Protein AF-A0A4U7E715-F1 (afdb_monomer)

Radius of gyration: 19.12 Å; Cα contacts (8 Å, |Δi|>4): 429; chains: 1; bounding box: 39×58×53 Å

pLDDT: mean 86.8, std 16.47, range [33.41, 98.56]

Secondary structure (DSSP, 8-state):
-PPPPP-PPPPPHHHHHHHHHHHHHHHHSS-TTHHHHHHHHHHHHHHH-TTS-SSHHHHHHHHHT--HHHHHHHHHHTTSS----PPPPTT-GGG-GGGGGGGHHHHHHHT--HHHHHHHHHSSSSHHHHTTTS-TTPPP-HHHHHHHHTSHHHHHHHHHHHH--S-HHHHHHHHHHHHHHHS--HHHHHHH-HHHHHHHHHHHHHHHHTT-----TTS--S-GGGS-HHHHHT--HHHHHHHHHHHHHHT---HHHHHHHHHHHHHHHHTT-----

Sequence (277 aa):
AAGRAVVGETPAVGDAFEQAVKGMAARAGTNTQFGCLLLLVPLVRAAADPGR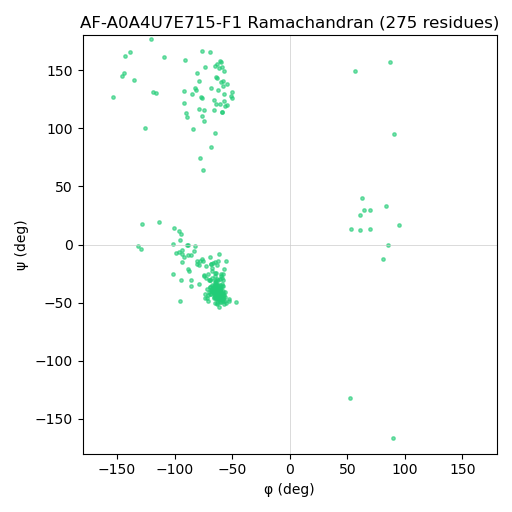ELAPDGLDAVCRATTVDDAVAFYRAFEAVDVAVDDPPPGAADLDVRRGSDAEPALRERGMTLRDVLALSAEPGGSAEAADSGDPDRVPDRNAAEWTEGFPRTFRAAEWILTDEGPLADRAARAFLGLLAAEPDTLVASTRGAETAHEASGRARALLTGGADGSDPAGPLGDIGAIDAVAVHGADLDAAESLAEAFVAEGINPGTTADLTCAALFVALRRGAEVAP

Solvent-accessible surface area (backbone atoms only — not comparable to full-atom values): 14920 Å² total; per-residue (Å²): 138,80,79,77,74,77,82,66,80,80,72,53,71,15,54,49,42,25,52,49,48,47,52,42,30,77,71,67,78,48,55,91,51,56,62,29,45,66,52,36,48,56,52,51,56,27,63,71,36,92,92,42,56,89,46,43,70,37,41,34,55,52,36,71,67,44,36,43,68,26,26,44,29,46,23,42,33,45,73,62,38,84,73,97,72,77,83,57,54,93,96,33,70,65,66,32,55,91,49,19,67,77,20,41,65,52,36,61,76,70,63,36,21,35,46,56,54,30,46,51,48,24,38,68,34,39,60,91,81,31,57,86,74,45,68,91,68,54,68,38,34,60,76,32,33,31,57,74,68,23,33,59,63,29,53,52,36,14,47,41,36,59,76,44,75,79,55,51,66,59,26,45,53,27,29,32,37,44,51,31,29,23,40,58,28,33,48,22,23,78,75,63,34,43,68,51,12,30,48,53,11,29,57,35,34,34,47,42,51,76,66,66,73,84,61,67,57,76,58,68,70,81,38,69,85,74,61,54,57,70,35,26,69,63,38,49,61,72,62,45,50,56,50,51,53,48,28,59,77,71,71,53,53,57,52,47,37,49,21,41,41,51,36,8,50,54,53,21,48,76,72,65,49,66,77,73,131

Structure (mmCIF, N/CA/C/O backbone):
data_AF-A0A4U7E715-F1
#
_entry.id   AF-A0A4U7E715-F1
#
loop_
_atom_site.group_PDB
_atom_site.id
_atom_site.type_symbol
_atom_site.label_atom_id
_atom_site.label_alt_id
_atom_site.label_comp_id
_atom_site.label_asym_id
_atom_site.label_entity_id
_atom_site.label_seq_id
_atom_site.pdbx_PDB_ins_code
_atom_site.Cartn_x
_atom_site.Cartn_y
_atom_site.Cartn_z
_atom_site.occupancy
_atom_site.B_iso_or_equiv
_atom_site.auth_seq_id
_atom_site.auth_comp_id
_atom_site.auth_asym_id
_atom_site.auth_atom_id
_atom_site.pdbx_PDB_model_num
ATOM 1 N N . ALA A 1 1 ? 3.987 -35.399 23.898 1.00 35.66 1 ALA A N 1
ATOM 2 C CA . ALA A 1 1 ? 2.826 -34.501 24.039 1.00 35.66 1 ALA A CA 1
ATOM 3 C C . ALA A 1 1 ? 3.350 -33.075 24.163 1.00 35.66 1 ALA A C 1
ATOM 5 O O . ALA A 1 1 ? 3.678 -32.646 25.258 1.00 35.66 1 ALA A O 1
ATOM 6 N N . ALA A 1 2 ? 3.554 -32.401 23.030 1.00 36.41 2 ALA A N 1
ATOM 7 C CA . ALA A 1 2 ? 3.892 -30.981 23.006 1.00 36.41 2 ALA A CA 1
ATOM 8 C C . ALA A 1 2 ? 2.577 -30.195 23.063 1.00 36.41 2 ALA A C 1
ATOM 10 O O . ALA A 1 2 ? 1.627 -30.538 22.357 1.00 36.41 2 ALA A O 1
ATOM 11 N N . GLY A 1 3 ? 2.505 -29.236 23.984 1.00 33.41 3 GLY A N 1
ATOM 12 C CA . GLY A 1 3 ? 1.290 -28.506 24.320 1.00 33.41 3 GLY A CA 1
ATOM 13 C C . GLY A 1 3 ? 0.686 -27.810 23.106 1.00 33.41 3 GLY A C 1
ATOM 14 O O . GLY A 1 3 ? 1.370 -27.075 22.399 1.00 33.41 3 GLY A O 1
ATOM 15 N N . ARG A 1 4 ? -0.615 -28.031 22.892 1.00 37.84 4 ARG A N 1
ATOM 16 C CA . ARG A 1 4 ? -1.441 -27.121 22.100 1.00 37.84 4 ARG A CA 1
ATOM 17 C C . ARG A 1 4 ? -1.293 -25.735 22.716 1.00 37.84 4 ARG A C 1
ATOM 19 O O . ARG A 1 4 ? -1.624 -25.561 23.889 1.00 37.84 4 ARG A O 1
ATOM 26 N N . ALA A 1 5 ? -0.798 -24.783 21.931 1.00 39.66 5 ALA A N 1
ATOM 27 C CA . ALA A 1 5 ? -0.968 -23.377 22.239 1.00 39.66 5 ALA A CA 1
ATOM 28 C C . ALA A 1 5 ? -2.458 -23.147 22.517 1.00 39.66 5 ALA A C 1
ATOM 30 O O . ALA A 1 5 ? -3.317 -23.555 21.731 1.00 39.66 5 ALA A O 1
ATOM 31 N N . VAL A 1 6 ? -2.757 -22.569 23.677 1.00 38.97 6 VAL A N 1
ATOM 32 C CA . VAL A 1 6 ? -4.070 -21.990 23.939 1.00 38.97 6 VAL A CA 1
ATOM 33 C C . VAL A 1 6 ? -4.277 -20.973 22.823 1.00 38.97 6 VAL A C 1
ATOM 35 O O . VAL A 1 6 ? -3.437 -20.091 22.651 1.00 38.97 6 VAL A O 1
ATOM 38 N N . VAL A 1 7 ? -5.318 -21.153 22.009 1.00 45.62 7 VAL A N 1
ATOM 39 C CA . VAL A 1 7 ? -5.694 -20.169 20.992 1.00 45.62 7 VAL A CA 1
ATOM 40 C C . VAL A 1 7 ? -6.110 -18.931 21.772 1.00 45.62 7 VAL A C 1
ATOM 42 O O . VAL A 1 7 ? -7.206 -18.885 22.324 1.00 45.62 7 VAL A O 1
ATOM 45 N N . GLY A 1 8 ? -5.176 -17.993 21.930 1.00 54.66 8 GLY A N 1
ATOM 46 C CA . GLY A 1 8 ? -5.492 -16.662 22.414 1.00 54.66 8 GLY A CA 1
ATOM 47 C C . GLY A 1 8 ? -6.540 -16.050 21.494 1.00 54.66 8 GLY A C 1
ATOM 48 O O . GLY A 1 8 ? -6.608 -16.381 20.307 1.00 54.66 8 GLY A O 1
ATOM 49 N N . GLU A 1 9 ? -7.378 -15.192 22.058 1.00 70.69 9 GLU A N 1
ATOM 50 C CA . GLU A 1 9 ? -8.301 -14.373 21.285 1.00 70.69 9 GLU A CA 1
ATOM 51 C C . GLU A 1 9 ? -7.506 -13.669 20.175 1.00 70.69 9 GLU A C 1
ATOM 53 O O . GLU A 1 9 ? -6.426 -13.130 20.430 1.00 70.69 9 GLU A O 1
ATOM 58 N N . THR A 1 10 ? -7.950 -13.784 18.919 1.00 79.56 10 THR A N 1
ATOM 59 C CA . THR A 1 10 ? -7.200 -13.170 17.819 1.00 79.56 10 THR A CA 1
ATOM 60 C C . THR A 1 10 ? -7.247 -11.657 18.003 1.00 79.56 10 THR A C 1
ATOM 62 O O . THR A 1 10 ? -8.360 -11.134 18.096 1.00 79.56 10 THR A O 1
ATOM 65 N N . PRO A 1 11 ? -6.094 -10.965 18.060 1.00 85.25 11 PRO A N 1
ATOM 66 C CA . PRO A 1 11 ? -6.070 -9.535 18.332 1.00 85.25 11 PRO A CA 1
ATOM 67 C C . PRO A 1 11 ? -6.883 -8.758 17.294 1.00 85.25 11 PRO A C 1
ATOM 69 O O . PRO A 1 11 ? -7.037 -9.192 16.143 1.00 85.25 11 PRO A O 1
ATOM 72 N N . ALA A 1 12 ? -7.399 -7.607 17.722 1.00 93.56 12 ALA A N 1
ATOM 73 C CA . ALA A 1 12 ? -8.017 -6.639 16.832 1.00 93.56 12 ALA A CA 1
ATOM 74 C C . ALA A 1 12 ? -6.997 -6.150 15.787 1.00 93.56 12 ALA A C 1
ATOM 76 O O . ALA A 1 12 ? -5.781 -6.267 15.971 1.00 93.56 12 ALA A O 1
ATOM 77 N N . VAL A 1 13 ? -7.488 -5.636 14.661 1.00 96.31 13 VAL A N 1
ATOM 78 C CA . VAL A 1 13 ? -6.642 -5.239 13.526 1.00 96.31 13 VAL A CA 1
ATOM 79 C C . VAL A 1 13 ? -5.715 -4.090 13.922 1.00 96.31 13 VAL A C 1
ATOM 81 O O . VAL A 1 13 ? -4.520 -4.147 13.634 1.00 96.31 13 VAL A O 1
ATOM 84 N N . GLY A 1 14 ? -6.238 -3.093 14.635 1.00 96.81 14 GLY A N 1
ATOM 85 C CA . GLY A 1 14 ? -5.463 -1.958 15.124 1.00 96.81 14 GLY A CA 1
ATOM 86 C C . GLY A 1 14 ? -4.398 -2.367 16.141 1.00 96.81 14 GLY A C 1
ATOM 87 O O . GLY A 1 14 ? -3.258 -1.929 16.025 1.00 96.81 14 GLY A O 1
ATOM 88 N N . ASP A 1 15 ? -4.716 -3.268 17.076 1.00 96.31 15 ASP A N 1
ATOM 89 C CA . ASP A 1 15 ? -3.738 -3.766 18.057 1.00 96.31 15 ASP A CA 1
ATOM 90 C C . ASP A 1 15 ? -2.613 -4.561 17.380 1.00 96.31 15 ASP A C 1
ATOM 92 O O . ASP A 1 15 ? -1.436 -4.409 17.717 1.00 96.31 15 ASP A O 1
ATOM 96 N N . ALA A 1 16 ? -2.961 -5.399 16.395 1.00 96.56 16 ALA A N 1
ATOM 97 C CA . ALA A 1 16 ? -1.983 -6.144 15.608 1.00 96.56 16 ALA A CA 1
ATOM 98 C C . ALA A 1 16 ? -1.065 -5.201 14.813 1.00 96.56 16 ALA A C 1
ATOM 100 O O . ALA A 1 16 ? 0.146 -5.427 14.755 1.00 96.56 16 ALA A O 1
ATOM 101 N N . PHE A 1 17 ? -1.624 -4.130 14.243 1.00 96.62 17 PHE A N 1
ATOM 102 C CA . PHE A 1 17 ?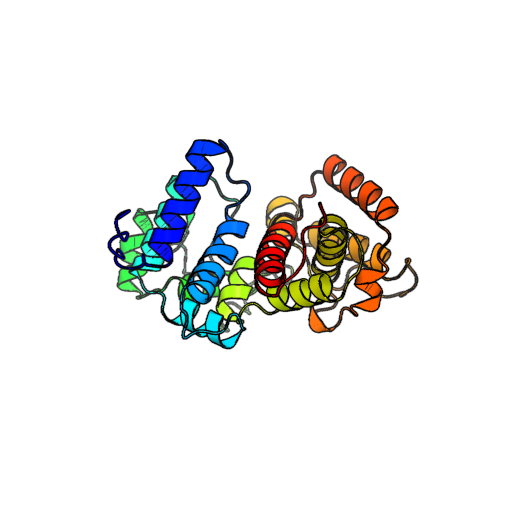 -0.865 -3.093 13.551 1.00 96.62 17 PHE A CA 1
ATOM 103 C C . PHE A 1 17 ? 0.066 -2.328 14.503 1.00 96.62 17 PHE A C 1
ATOM 105 O O . PHE A 1 17 ? 1.269 -2.262 14.254 1.00 96.62 17 PHE A O 1
ATOM 112 N N . GLU A 1 18 ? -0.444 -1.835 15.635 1.00 95.94 18 GLU A N 1
ATOM 113 C CA . GLU A 1 18 ? 0.345 -1.136 16.658 1.00 95.94 18 GLU A CA 1
ATOM 114 C C . GLU A 1 18 ? 1.508 -2.009 17.156 1.00 95.94 18 GLU A C 1
ATOM 116 O O . GLU A 1 18 ? 2.654 -1.555 17.251 1.00 95.94 18 GLU A O 1
ATOM 121 N N . GLN A 1 19 ? 1.237 -3.289 17.433 1.00 95.19 19 GLN A N 1
ATOM 122 C CA . GLN A 1 19 ? 2.259 -4.246 17.844 1.00 95.19 19 GLN A CA 1
ATOM 123 C C . GLN A 1 19 ? 3.320 -4.452 16.753 1.00 95.19 19 GLN A C 1
ATOM 125 O O . GLN A 1 19 ? 4.516 -4.492 17.064 1.00 95.19 19 GLN A O 1
ATOM 130 N N . ALA A 1 20 ? 2.906 -4.583 15.491 1.00 94.06 20 ALA A N 1
ATOM 131 C CA . ALA A 1 20 ? 3.820 -4.770 14.371 1.00 94.06 20 ALA A CA 1
ATOM 132 C C . ALA A 1 20 ? 4.722 -3.544 14.161 1.00 94.06 20 ALA A C 1
ATOM 134 O O . ALA A 1 20 ? 5.939 -3.700 14.035 1.00 94.06 20 ALA A O 1
ATOM 135 N N . VAL A 1 21 ? 4.158 -2.333 14.217 1.00 93.62 21 VAL A N 1
ATOM 136 C CA . VAL A 1 21 ? 4.905 -1.074 14.073 1.00 93.62 21 VAL A CA 1
ATOM 137 C C . VAL A 1 21 ? 5.915 -0.901 15.207 1.00 93.62 21 VAL A C 1
ATOM 139 O O . VAL A 1 21 ? 7.089 -0.643 14.942 1.00 93.62 21 VAL A O 1
ATOM 142 N N . LYS A 1 22 ? 5.519 -1.132 16.468 1.00 91.62 22 LYS A N 1
ATOM 143 C CA . LYS A 1 22 ? 6.451 -1.084 17.613 1.00 91.62 22 LYS A CA 1
ATOM 144 C C . LYS A 1 22 ? 7.577 -2.110 17.480 1.00 91.62 22 LYS A C 1
ATOM 146 O O . LYS A 1 22 ? 8.732 -1.809 17.781 1.00 91.62 22 LYS A O 1
ATOM 151 N N . GLY A 1 23 ? 7.253 -3.319 17.017 1.00 91.25 23 GLY A N 1
ATOM 152 C CA . GLY A 1 23 ? 8.233 -4.375 16.766 1.00 91.25 23 GLY A CA 1
ATOM 153 C C . GLY A 1 23 ? 9.237 -4.008 15.671 1.00 91.25 23 GLY A C 1
ATOM 154 O O . GLY A 1 23 ? 10.438 -4.226 15.849 1.00 91.25 23 GLY A O 1
ATOM 155 N N . MET A 1 24 ? 8.759 -3.420 14.572 1.00 90.50 24 MET A N 1
ATOM 156 C CA . MET A 1 24 ? 9.593 -2.887 13.494 1.00 90.50 24 MET A CA 1
ATOM 157 C C . MET A 1 24 ? 10.504 -1.768 14.012 1.00 90.50 24 MET A C 1
ATOM 159 O O . MET A 1 24 ? 11.722 -1.878 13.872 1.00 90.50 24 MET A O 1
ATOM 163 N N . ALA A 1 25 ? 9.950 -0.744 14.669 1.00 87.25 25 ALA A N 1
ATOM 164 C CA . ALA A 1 25 ? 10.705 0.406 15.170 1.00 87.25 25 ALA A CA 1
ATOM 165 C C . ALA A 1 25 ? 11.832 -0.013 16.130 1.00 87.25 25 ALA A C 1
ATOM 167 O O . ALA A 1 25 ? 12.974 0.427 15.990 1.00 87.25 25 ALA A O 1
ATOM 168 N N . ALA A 1 26 ? 11.545 -0.944 17.048 1.00 85.69 26 ALA A N 1
ATOM 169 C CA . ALA A 1 26 ? 12.528 -1.466 17.997 1.00 85.69 26 ALA A CA 1
ATOM 170 C C . ALA A 1 26 ? 13.678 -2.249 17.333 1.00 85.69 26 ALA A C 1
ATOM 172 O O . ALA A 1 26 ? 14.766 -2.338 17.902 1.00 85.69 26 ALA A O 1
ATOM 173 N N . ARG A 1 27 ? 13.444 -2.854 16.160 1.00 83.06 27 ARG A N 1
ATOM 174 C CA . ARG A 1 27 ? 14.425 -3.688 15.445 1.00 83.06 27 ARG A CA 1
ATOM 175 C C . ARG A 1 27 ? 15.211 -2.918 14.392 1.00 83.06 27 ARG A C 1
ATOM 177 O O . ARG A 1 27 ? 16.425 -3.074 14.319 1.00 83.06 27 ARG A O 1
ATOM 184 N N . ALA A 1 28 ? 14.517 -2.157 13.553 1.00 73.94 28 ALA A N 1
ATOM 185 C CA . ALA A 1 28 ? 15.087 -1.529 12.368 1.00 73.94 28 ALA A CA 1
ATOM 186 C C . ALA A 1 28 ? 15.684 -0.146 12.658 1.00 73.94 28 ALA A C 1
ATOM 188 O O . ALA A 1 28 ? 16.492 0.333 11.868 1.00 73.94 28 ALA A O 1
ATOM 189 N N . GLY A 1 29 ? 15.270 0.517 13.748 1.00 65.75 29 GLY A N 1
ATOM 190 C CA . GLY A 1 29 ? 15.628 1.915 14.014 1.00 65.75 29 GLY A CA 1
ATOM 191 C C . GLY A 1 29 ? 15.139 2.891 12.933 1.00 65.75 29 GLY A C 1
ATOM 192 O O . GLY A 1 29 ? 15.589 4.031 12.895 1.00 65.75 29 GLY A O 1
ATOM 193 N N . THR A 1 30 ? 14.249 2.436 12.043 1.00 67.44 30 THR A N 1
ATOM 194 C CA . THR A 1 30 ? 13.650 3.200 10.944 1.00 67.44 30 THR A CA 1
ATOM 195 C C . THR A 1 30 ? 12.162 2.859 10.824 1.00 67.44 30 THR A C 1
ATOM 197 O O . THR A 1 30 ? 11.685 1.866 11.377 1.00 67.44 30 THR A O 1
ATOM 200 N N . ASN A 1 31 ? 11.435 3.689 10.083 1.00 69.00 31 ASN A N 1
ATOM 201 C CA . ASN A 1 31 ? 10.004 3.607 9.775 1.00 69.0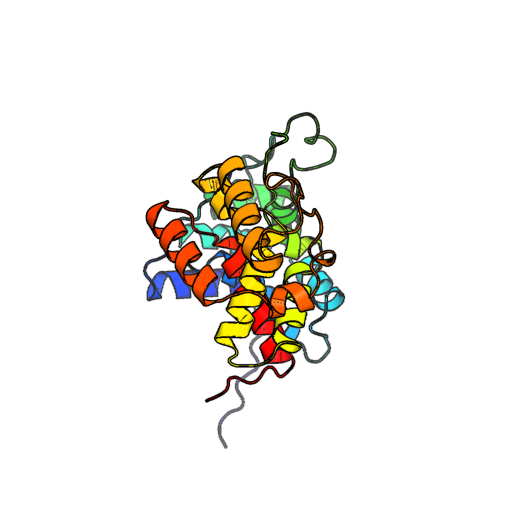0 31 ASN A CA 1
ATOM 202 C C . ASN A 1 31 ? 9.707 2.924 8.419 1.00 69.00 31 ASN A C 1
ATOM 204 O O . ASN A 1 31 ? 8.583 3.002 7.928 1.00 69.00 31 ASN A O 1
ATOM 208 N N . THR A 1 32 ? 10.705 2.284 7.800 1.00 69.44 32 THR A N 1
ATOM 209 C CA . THR A 1 32 ? 10.729 1.921 6.366 1.00 69.44 32 THR A CA 1
ATOM 210 C C . THR A 1 32 ? 9.635 0.960 5.889 1.00 69.44 32 THR A C 1
ATOM 212 O O . THR A 1 32 ? 9.518 0.754 4.688 1.00 69.44 32 THR A O 1
ATOM 215 N N . GLN A 1 33 ? 8.836 0.368 6.783 1.00 81.81 33 GLN A N 1
ATOM 216 C CA . GLN A 1 33 ? 7.812 -0.626 6.428 1.00 81.81 33 GLN A CA 1
ATOM 217 C C . GLN A 1 33 ? 6.423 -0.302 7.000 1.00 81.81 33 GLN A C 1
ATOM 219 O O . GLN A 1 33 ? 5.578 -1.192 7.087 1.00 81.81 33 GLN A O 1
ATOM 224 N N . PHE A 1 34 ? 6.165 0.943 7.422 1.00 91.75 34 PHE A N 1
ATOM 225 C CA . PHE A 1 34 ? 4.865 1.319 7.994 1.00 91.75 34 PHE A CA 1
ATOM 226 C C . PHE A 1 34 ? 3.701 1.043 7.025 1.00 91.75 34 PHE A C 1
ATOM 228 O O . PHE A 1 34 ? 2.733 0.385 7.407 1.00 91.75 34 PHE A O 1
ATOM 235 N N . GLY A 1 35 ? 3.820 1.472 5.764 1.00 93.94 35 GLY A N 1
ATOM 236 C CA . GLY A 1 35 ? 2.805 1.219 4.739 1.00 93.94 35 GLY A CA 1
ATOM 237 C C . GLY A 1 35 ? 2.670 -0.267 4.385 1.00 93.94 35 GLY A C 1
ATOM 238 O O . GLY A 1 35 ? 1.556 -0.786 4.341 1.00 93.94 35 GLY A O 1
ATOM 239 N N . CYS A 1 36 ? 3.784 -1.002 4.279 1.00 94.75 36 CYS A N 1
ATOM 240 C CA . CYS A 1 36 ? 3.772 -2.462 4.135 1.00 94.75 36 CYS A CA 1
ATOM 241 C C . CYS A 1 36 ? 2.928 -3.125 5.233 1.00 94.75 3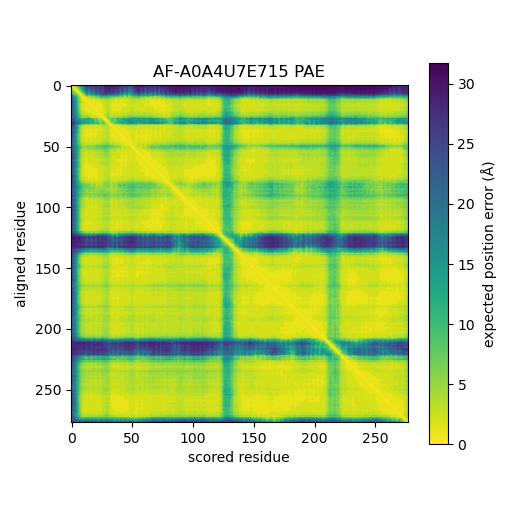6 CYS A C 1
ATOM 243 O O . CYS A 1 36 ? 2.080 -3.967 4.946 1.00 94.75 36 CYS A O 1
ATOM 245 N N . LEU A 1 37 ? 3.134 -2.751 6.502 1.00 96.12 37 LEU A N 1
ATOM 246 C CA . LEU A 1 37 ? 2.354 -3.289 7.620 1.00 96.12 37 LEU A CA 1
ATOM 247 C C . LEU A 1 37 ? 0.875 -2.898 7.525 1.00 96.12 37 LEU A C 1
ATOM 249 O O . LEU A 1 37 ? 0.015 -3.720 7.848 1.00 96.12 37 LEU A O 1
ATOM 253 N N . LEU A 1 38 ? 0.577 -1.689 7.042 1.00 96.81 38 LEU A N 1
ATOM 254 C CA . LEU A 1 38 ? -0.792 -1.204 6.877 1.00 96.81 38 LEU A CA 1
ATOM 255 C C . LEU A 1 38 ? -1.559 -2.063 5.867 1.00 96.81 38 LEU A C 1
ATOM 257 O O . LEU A 1 38 ? -2.738 -2.332 6.067 1.00 96.81 38 LEU A O 1
ATOM 261 N N . LEU A 1 39 ? -0.895 -2.562 4.824 1.00 98.19 39 LEU A N 1
ATOM 262 C CA . LEU A 1 39 ? -1.514 -3.462 3.850 1.00 98.19 39 LEU A CA 1
ATOM 263 C C . LEU A 1 39 ? -1.471 -4.940 4.274 1.00 98.19 39 LEU A C 1
ATOM 265 O O . LEU A 1 39 ? -2.420 -5.687 4.037 1.00 98.19 39 LEU A O 1
ATOM 269 N N . LEU A 1 40 ? -0.399 -5.386 4.936 1.00 97.62 40 LEU A N 1
ATOM 270 C CA . LEU A 1 40 ? -0.220 -6.790 5.318 1.00 97.62 40 LEU A CA 1
ATOM 271 C C . LEU A 1 40 ? -1.139 -7.237 6.456 1.00 97.62 40 LEU A C 1
ATOM 273 O O . LEU A 1 40 ? -1.612 -8.373 6.437 1.00 97.62 40 LEU A O 1
ATOM 277 N N . VAL A 1 41 ? -1.392 -6.395 7.461 1.00 97.38 41 VAL A N 1
ATOM 278 C CA . VAL A 1 41 ? -2.206 -6.780 8.628 1.00 97.38 41 VAL A CA 1
ATOM 279 C C . VAL A 1 41 ? -3.612 -7.270 8.239 1.00 97.38 41 VAL A C 1
ATOM 281 O O . VAL A 1 41 ? -3.970 -8.377 8.661 1.00 97.38 41 VAL A O 1
ATOM 284 N N . PRO A 1 42 ? -4.416 -6.548 7.429 1.00 96.94 42 PRO A N 1
ATOM 285 C CA . PRO A 1 42 ? -5.731 -7.043 7.017 1.00 96.94 42 PRO A CA 1
ATOM 286 C C . PRO A 1 42 ? -5.645 -8.307 6.143 1.00 96.94 42 PRO A C 1
ATOM 288 O O . PRO A 1 42 ? -6.476 -9.205 6.295 1.00 96.94 42 PRO A O 1
ATOM 291 N N . LEU A 1 43 ? -4.609 -8.450 5.305 1.00 97.62 43 LEU A N 1
ATOM 292 C CA . LEU A 1 43 ? -4.368 -9.663 4.510 1.00 97.62 43 LEU A CA 1
ATOM 293 C C . LEU A 1 43 ? -4.065 -10.883 5.389 1.00 97.62 43 LEU A C 1
ATOM 295 O O . LEU A 1 43 ? -4.635 -11.958 5.188 1.00 97.62 43 LEU A O 1
ATOM 299 N N . VAL A 1 44 ? -3.201 -10.724 6.394 1.00 96.44 44 VAL A N 1
ATOM 300 C CA . VAL A 1 44 ? -2.887 -11.774 7.372 1.00 96.44 44 VAL A CA 1
ATOM 301 C C . VAL A 1 44 ? -4.126 -12.119 8.193 1.00 96.44 44 VAL A C 1
ATOM 303 O O . VAL A 1 44 ? -4.402 -13.300 8.410 1.00 96.44 44 VAL A O 1
ATOM 306 N N . ARG A 1 45 ? -4.910 -11.113 8.604 1.00 94.94 45 ARG A N 1
ATOM 307 C CA . ARG A 1 45 ? -6.175 -11.314 9.321 1.00 94.94 45 ARG A CA 1
ATOM 308 C C . ARG A 1 45 ? -7.162 -12.132 8.496 1.00 94.94 45 ARG A C 1
ATOM 310 O O . ARG A 1 45 ? -7.757 -13.058 9.042 1.00 94.94 45 ARG A O 1
ATOM 317 N N . ALA A 1 46 ? -7.302 -11.827 7.206 1.00 94.56 46 ALA A N 1
ATOM 318 C CA . ALA A 1 46 ? -8.161 -12.583 6.307 1.00 94.56 46 ALA A CA 1
ATOM 319 C C . ALA A 1 46 ? -7.650 -14.016 6.095 1.00 94.56 46 ALA A C 1
ATOM 321 O O . ALA A 1 46 ? -8.416 -14.964 6.216 1.00 94.56 46 ALA A O 1
ATOM 322 N N . ALA A 1 47 ? -6.346 -14.189 5.861 1.00 93.75 47 ALA A N 1
ATOM 323 C CA . ALA A 1 47 ? -5.732 -15.498 5.633 1.00 93.75 47 ALA A CA 1
ATOM 324 C C . ALA A 1 47 ? -5.739 -16.423 6.865 1.00 93.75 47 ALA A C 1
ATOM 326 O O . ALA A 1 47 ? -5.605 -17.639 6.711 1.00 93.75 47 ALA A O 1
ATOM 327 N N . ALA A 1 48 ? -5.839 -15.861 8.073 1.00 92.25 48 ALA A N 1
ATOM 328 C CA . ALA A 1 48 ? -5.905 -16.611 9.325 1.00 92.25 48 ALA A CA 1
ATOM 329 C C . ALA A 1 48 ? -7.310 -17.160 9.634 1.00 92.25 48 ALA A C 1
ATOM 331 O O . ALA A 1 48 ? -7.435 -18.055 10.472 1.00 92.25 48 ALA A O 1
ATOM 332 N N . ASP A 1 49 ? -8.355 -16.643 8.982 1.00 90.69 49 ASP A N 1
ATOM 333 C CA . ASP A 1 49 ? -9.732 -17.110 9.133 1.00 90.69 49 ASP A CA 1
ATOM 334 C C . ASP A 1 49 ? -10.019 -18.235 8.116 1.00 90.69 49 ASP A C 1
ATOM 336 O O . ASP A 1 49 ? -10.114 -17.971 6.919 1.00 90.69 49 ASP A O 1
ATOM 340 N N . PRO A 1 50 ? -10.178 -19.501 8.551 1.00 85.50 50 PRO A N 1
ATOM 341 C CA . PRO A 1 50 ? -10.400 -20.622 7.637 1.00 85.50 50 PRO A CA 1
ATOM 342 C C . PRO A 1 50 ? -11.747 -20.552 6.902 1.00 85.50 50 PRO A C 1
ATOM 344 O O . PRO A 1 50 ? -11.939 -21.280 5.931 1.00 85.50 50 PRO A O 1
ATOM 347 N N . GLY A 1 51 ? -12.688 -19.723 7.370 1.00 87.88 51 GLY A N 1
ATOM 348 C CA . GLY A 1 51 ? -13.971 -19.486 6.712 1.00 87.88 51 GLY A CA 1
ATOM 349 C C . GLY A 1 51 ? -13.940 -18.345 5.696 1.00 87.88 51 GLY A C 1
ATOM 350 O O . GLY A 1 51 ? -14.974 -18.063 5.090 1.00 87.88 51 GLY A O 1
ATOM 351 N N . ARG A 1 52 ? -12.793 -17.680 5.516 1.00 89.31 52 ARG A N 1
ATOM 352 C CA . ARG A 1 52 ? -12.663 -16.485 4.685 1.00 89.31 52 ARG A CA 1
ATOM 353 C C . ARG A 1 52 ? -11.688 -16.710 3.545 1.00 89.31 52 ARG A C 1
ATOM 355 O O . ARG A 1 52 ? -10.565 -17.174 3.726 1.00 89.31 52 ARG A O 1
ATOM 362 N N . GLU A 1 53 ? -12.120 -16.339 2.351 1.00 89.50 53 GLU A N 1
ATOM 363 C CA . GLU A 1 53 ? -11.258 -16.357 1.180 1.00 89.50 53 GLU A CA 1
ATOM 364 C C . GLU A 1 53 ? -10.339 -15.129 1.164 1.00 89.50 53 GLU A C 1
ATOM 366 O O . GLU A 1 53 ? -10.755 -14.015 1.495 1.00 89.50 53 GLU A O 1
ATOM 371 N N . LEU A 1 54 ? -9.083 -15.323 0.747 1.00 94.62 54 LEU A N 1
ATOM 372 C CA . LEU A 1 54 ? -8.156 -14.226 0.466 1.00 94.62 54 LEU A CA 1
ATOM 373 C C . LEU A 1 54 ? -8.487 -13.623 -0.910 1.00 94.62 54 LEU A C 1
ATOM 375 O O . LEU A 1 54 ? -7.804 -13.873 -1.910 1.00 94.62 54 LEU A O 1
ATOM 379 N N . ALA A 1 55 ? -9.587 -12.876 -0.935 1.00 94.88 55 ALA A N 1
ATOM 380 C CA . ALA A 1 55 ? -10.203 -12.244 -2.096 1.00 94.88 55 ALA A CA 1
ATOM 381 C C . ALA A 1 55 ? -10.770 -10.860 -1.709 1.00 94.88 55 ALA A C 1
ATOM 383 O O . ALA A 1 55 ? -10.974 -10.624 -0.513 1.00 94.88 55 ALA A O 1
ATOM 384 N N . PRO A 1 56 ? -11.052 -9.969 -2.681 1.00 94.81 56 PRO A N 1
ATOM 385 C CA . PRO A 1 56 ? -11.529 -8.607 -2.418 1.00 94.81 56 PRO A CA 1
ATOM 386 C C . PRO A 1 56 ? -12.662 -8.515 -1.387 1.00 94.81 56 PRO A C 1
ATOM 388 O O . PRO A 1 56 ? -12.526 -7.801 -0.396 1.00 94.81 56 PRO A O 1
ATOM 391 N N . ASP A 1 57 ? -13.718 -9.320 -1.533 1.00 93.94 57 ASP A N 1
ATOM 392 C CA . ASP A 1 57 ? -14.863 -9.332 -0.607 1.00 93.94 57 ASP A CA 1
ATOM 393 C C . ASP A 1 57 ? -14.466 -9.730 0.824 1.00 93.94 57 ASP A C 1
ATOM 395 O O . ASP A 1 57 ? -14.970 -9.189 1.811 1.00 93.94 57 ASP A O 1
ATOM 399 N N . GLY A 1 58 ? -13.532 -10.678 0.952 1.00 93.81 58 GLY A N 1
ATOM 400 C CA . GLY A 1 58 ? -13.004 -11.112 2.241 1.00 93.81 58 GLY A CA 1
ATOM 401 C C . GLY A 1 58 ? -12.245 -9.991 2.949 1.00 93.81 58 GLY A C 1
ATOM 402 O O . GLY A 1 58 ? -12.408 -9.824 4.162 1.00 93.81 58 GLY A O 1
ATOM 403 N N . LEU A 1 59 ? -11.462 -9.215 2.196 1.00 95.25 59 LEU A N 1
ATOM 404 C CA . LEU A 1 59 ? -10.712 -8.063 2.698 1.00 95.25 59 LEU A CA 1
ATOM 405 C C . LEU A 1 59 ? -11.631 -6.890 3.039 1.00 95.25 59 LEU A C 1
ATOM 407 O O . LEU A 1 59 ? -11.526 -6.362 4.144 1.00 95.25 59 LEU A O 1
ATOM 411 N N . ASP A 1 60 ? -12.580 -6.539 2.167 1.00 94.19 60 ASP A N 1
ATOM 412 C CA . ASP A 1 60 ? -13.570 -5.487 2.441 1.00 94.19 60 ASP A CA 1
ATOM 413 C C . ASP A 1 60 ? -14.344 -5.794 3.731 1.00 94.19 60 ASP A C 1
ATOM 415 O O . ASP A 1 60 ? -14.512 -4.925 4.588 1.00 94.19 60 ASP A O 1
ATOM 419 N N . ALA A 1 61 ? -14.715 -7.058 3.949 1.00 94.56 61 ALA A N 1
ATOM 420 C CA . ALA A 1 61 ? -15.350 -7.484 5.189 1.00 94.56 61 ALA A CA 1
ATOM 421 C C . ALA A 1 61 ? -14.424 -7.412 6.423 1.00 94.56 61 ALA A C 1
ATOM 423 O O . ALA A 1 61 ? -14.934 -7.259 7.531 1.00 94.56 61 ALA A O 1
ATOM 424 N N . VAL A 1 62 ? -13.095 -7.552 6.290 1.00 96.19 62 VAL A N 1
ATOM 425 C CA . VAL A 1 62 ? -12.151 -7.317 7.408 1.00 96.19 62 VAL A CA 1
ATOM 426 C C . VAL A 1 62 ? -12.076 -5.822 7.707 1.00 96.19 62 VAL A C 1
ATOM 428 O O . VAL A 1 62 ? -12.230 -5.423 8.858 1.00 96.19 62 VAL A O 1
ATOM 431 N N . CYS A 1 63 ? -11.891 -4.994 6.679 1.00 96.62 63 CYS A N 1
ATOM 432 C CA . CYS A 1 63 ? -11.752 -3.548 6.823 1.00 96.62 63 CYS A CA 1
ATOM 433 C C . CYS A 1 63 ? -13.031 -2.911 7.392 1.00 96.62 63 CYS A C 1
ATOM 435 O O . CYS A 1 63 ? -12.953 -2.108 8.319 1.00 96.62 63 CYS A O 1
ATOM 437 N N . ARG A 1 64 ? -14.219 -3.310 6.914 1.00 95.88 64 ARG A N 1
ATOM 438 C CA . ARG A 1 64 ? -15.524 -2.859 7.444 1.00 95.88 64 ARG A CA 1
ATOM 439 C C . ARG A 1 64 ? -15.794 -3.274 8.884 1.00 95.88 64 ARG A C 1
ATOM 441 O O . ARG A 1 64 ? -16.613 -2.644 9.540 1.00 95.88 64 ARG A O 1
ATOM 448 N N . ALA A 1 65 ? -15.160 -4.344 9.355 1.00 96.50 65 ALA A N 1
ATOM 449 C CA . ALA A 1 65 ? -15.322 -4.818 10.724 1.00 96.50 65 ALA A CA 1
ATOM 450 C C . ALA A 1 65 ? -14.432 -4.066 11.726 1.00 96.50 65 ALA A C 1
ATOM 452 O O . ALA A 1 65 ? -14.543 -4.318 12.925 1.00 96.50 65 ALA A O 1
ATOM 453 N N . THR A 1 66 ? -13.551 -3.175 11.256 1.00 98.12 66 THR A N 1
ATOM 454 C CA . THR A 1 66 ? -12.751 -2.336 12.150 1.00 98.12 66 THR A CA 1
ATOM 455 C C . THR A 1 66 ? -13.617 -1.368 12.944 1.00 98.12 66 THR A C 1
ATOM 457 O O . THR A 1 66 ? -14.716 -0.985 12.549 1.00 98.12 66 THR A O 1
ATOM 460 N N . THR A 1 67 ? -13.108 -0.992 14.106 1.00 98.06 67 THR A N 1
ATOM 461 C CA . THR A 1 67 ? -13.819 -0.225 15.121 1.00 98.06 67 THR A CA 1
ATOM 462 C C . THR A 1 67 ? -13.101 1.087 15.416 1.00 98.06 67 THR A C 1
ATOM 464 O O . THR A 1 67 ? -12.019 1.365 14.892 1.00 98.06 67 THR A O 1
ATOM 467 N N . VAL A 1 68 ? -13.697 1.898 16.290 1.00 98.50 68 VAL A N 1
ATOM 468 C CA . VAL A 1 68 ? -13.034 3.085 16.843 1.00 98.50 68 VAL A CA 1
ATOM 469 C C . VAL A 1 68 ? -11.797 2.695 17.652 1.00 98.50 68 VAL A C 1
ATOM 471 O O . VAL A 1 68 ? -10.796 3.399 17.606 1.00 98.50 68 VAL A O 1
ATOM 474 N N . ASP A 1 69 ? -11.815 1.558 18.352 1.00 98.31 69 ASP A N 1
ATOM 475 C CA . ASP A 1 69 ? -10.645 1.102 19.112 1.00 98.31 69 ASP A CA 1
ATOM 476 C C . ASP A 1 69 ? -9.489 0.706 18.180 1.00 98.31 69 ASP A C 1
ATOM 478 O O . ASP A 1 69 ? -8.335 1.015 18.480 1.00 98.31 69 ASP A O 1
ATOM 482 N N . ASP A 1 70 ? -9.791 0.129 17.007 1.00 98.50 70 ASP A N 1
ATOM 483 C CA . ASP A 1 70 ? -8.783 -0.106 15.967 1.00 98.50 70 ASP A CA 1
ATOM 484 C C . ASP A 1 70 ? -8.175 1.213 15.462 1.00 98.50 70 ASP A C 1
ATOM 486 O O . ASP A 1 70 ? -6.963 1.288 15.256 1.00 98.50 70 ASP A O 1
ATOM 490 N N . ALA A 1 71 ? -8.993 2.262 15.299 1.00 98.12 71 ALA A N 1
ATOM 491 C CA . ALA A 1 71 ? -8.509 3.588 14.916 1.00 98.12 71 ALA A CA 1
ATOM 492 C C . ALA A 1 71 ? -7.600 4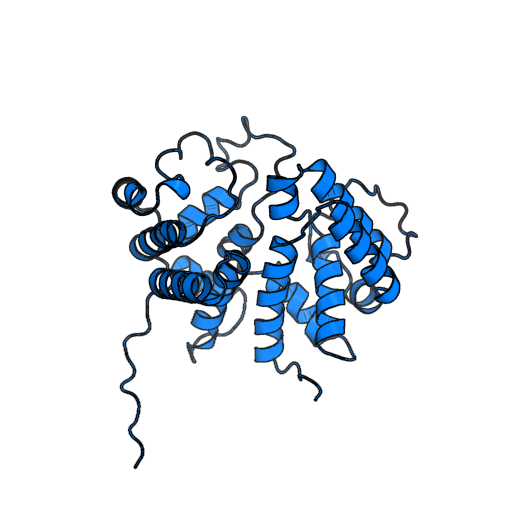.182 15.998 1.00 98.12 71 ALA A C 1
ATOM 494 O O . ALA A 1 71 ? -6.502 4.635 15.699 1.00 98.12 71 ALA A O 1
ATOM 495 N N . VAL A 1 72 ? -8.003 4.130 17.269 1.00 98.31 72 VAL A N 1
ATOM 496 C CA . VAL A 1 72 ? -7.172 4.637 18.371 1.00 98.31 72 VAL A CA 1
ATOM 497 C C . VAL A 1 72 ? -5.828 3.896 18.422 1.00 98.31 72 VAL A C 1
ATOM 499 O O . VAL A 1 72 ? -4.787 4.537 18.554 1.00 98.31 72 VAL A O 1
ATOM 502 N N . ALA A 1 73 ? -5.818 2.568 18.263 1.00 98.06 73 ALA A N 1
ATOM 503 C CA . ALA A 1 73 ? -4.581 1.785 18.203 1.00 98.06 73 ALA A CA 1
ATOM 504 C C . ALA A 1 73 ? -3.689 2.168 17.008 1.00 98.06 73 ALA A C 1
ATOM 506 O O . ALA A 1 73 ? -2.474 2.305 17.161 1.00 98.06 73 ALA A O 1
ATOM 507 N N . PHE A 1 74 ? -4.287 2.418 15.840 1.00 97.12 74 PHE A N 1
ATOM 508 C CA . PHE A 1 74 ? -3.578 2.938 14.671 1.00 97.12 74 PHE A CA 1
ATOM 509 C C . PHE A 1 74 ? -2.913 4.293 14.953 1.00 97.12 74 PHE A C 1
ATOM 511 O O . PHE A 1 74 ? -1.730 4.448 14.662 1.00 97.12 74 PHE A O 1
ATOM 518 N N . TYR A 1 75 ? -3.607 5.239 15.597 1.00 96.81 75 TYR A N 1
ATOM 519 C CA . TYR A 1 75 ? -3.022 6.538 15.959 1.00 96.81 75 TYR A CA 1
ATOM 520 C C . TYR A 1 75 ? -1.876 6.389 16.966 1.00 96.81 75 TYR A C 1
ATOM 522 O O . TYR A 1 75 ? -0.835 7.021 16.804 1.00 96.81 75 TYR A O 1
ATOM 530 N N . ARG A 1 76 ? -1.998 5.498 17.959 1.00 96.44 76 ARG A N 1
ATOM 531 C CA . ARG A 1 76 ? -0.890 5.202 18.889 1.00 96.44 76 ARG A CA 1
ATOM 532 C C . ARG A 1 76 ? 0.363 4.688 18.183 1.00 96.44 76 ARG A C 1
ATOM 534 O O . ARG A 1 76 ? 1.469 4.901 18.676 1.00 96.44 76 ARG A O 1
ATOM 541 N N . ALA A 1 77 ? 0.227 4.025 17.034 1.00 94.31 77 ALA A N 1
ATOM 542 C CA . ALA A 1 77 ? 1.376 3.541 16.274 1.00 94.31 77 ALA A CA 1
ATOM 543 C C . ALA A 1 77 ? 2.285 4.688 15.784 1.00 94.31 77 ALA A C 1
ATOM 545 O O . ALA A 1 77 ? 3.500 4.497 15.729 1.00 94.31 77 ALA A O 1
ATOM 546 N N . PHE A 1 78 ? 1.735 5.880 15.513 1.00 91.75 78 PHE A N 1
ATOM 547 C CA . PHE A 1 78 ? 2.502 7.071 15.113 1.00 91.75 78 PHE A CA 1
ATOM 548 C C . PHE A 1 78 ? 3.376 7.638 16.239 1.00 91.75 78 PHE A C 1
ATOM 550 O O . PHE A 1 78 ? 4.320 8.368 15.976 1.00 91.75 78 PHE A O 1
ATOM 557 N N . GLU A 1 79 ? 3.144 7.275 17.502 1.00 90.62 79 GLU A N 1
ATOM 558 C CA . GLU A 1 79 ? 4.048 7.677 18.590 1.00 90.62 79 GLU A CA 1
ATOM 559 C C . GLU A 1 79 ? 5.378 6.909 18.555 1.00 90.62 79 GLU A C 1
ATOM 561 O O . GLU A 1 79 ? 6.363 7.324 19.166 1.00 90.62 79 GLU A O 1
ATOM 566 N N . ALA A 1 80 ? 5.414 5.768 17.858 1.00 86.75 80 ALA A N 1
ATOM 567 C CA . ALA A 1 80 ? 6.592 4.912 17.760 1.00 86.75 80 ALA A CA 1
ATOM 568 C C . ALA A 1 80 ? 7.461 5.205 16.525 1.00 86.75 80 ALA A C 1
ATOM 570 O O . ALA A 1 80 ? 8.596 4.726 16.463 1.00 86.75 80 ALA A O 1
ATOM 571 N N . VAL A 1 81 ? 6.939 5.940 15.540 1.00 86.06 81 VAL A N 1
ATOM 572 C CA . VAL A 1 81 ? 7.589 6.184 14.246 1.00 86.06 81 VAL A CA 1
ATOM 573 C C . VAL A 1 81 ? 7.259 7.576 13.720 1.00 86.06 81 VAL A C 1
ATOM 575 O O . VAL A 1 81 ? 6.143 8.049 13.867 1.00 86.06 81 VAL A O 1
ATOM 578 N N . ASP A 1 82 ? 8.210 8.210 13.043 1.00 83.12 82 ASP A N 1
ATOM 579 C CA . ASP A 1 82 ? 7.955 9.446 12.298 1.00 83.12 82 ASP A CA 1
ATOM 580 C C . ASP A 1 82 ? 7.553 9.073 10.868 1.00 83.12 82 ASP A C 1
ATOM 582 O O . ASP A 1 82 ? 8.361 8.470 10.170 1.00 83.12 82 ASP A O 1
ATOM 586 N N . VAL A 1 83 ? 6.315 9.321 10.439 1.00 82.19 83 VAL A N 1
ATOM 587 C CA . VAL A 1 83 ? 5.809 8.923 9.109 1.00 82.19 83 VAL A CA 1
ATOM 588 C C . VAL A 1 83 ? 5.478 10.179 8.316 1.00 82.19 83 VAL A C 1
ATOM 590 O O . VAL A 1 83 ? 4.774 11.055 8.812 1.00 82.19 83 VAL A O 1
ATOM 593 N N . ALA A 1 84 ? 5.968 10.255 7.077 1.00 79.19 84 ALA A N 1
ATOM 594 C CA . ALA A 1 84 ? 5.594 11.328 6.166 1.00 79.19 84 ALA A CA 1
ATOM 595 C C . ALA A 1 84 ? 4.102 11.206 5.833 1.00 79.19 84 ALA A C 1
ATOM 597 O O . ALA A 1 84 ? 3.674 10.217 5.242 1.00 79.19 84 ALA A O 1
ATOM 598 N N . VAL A 1 85 ? 3.329 12.205 6.246 1.00 80.38 85 VAL A N 1
ATOM 599 C CA . VAL A 1 85 ? 1.892 12.310 6.000 1.00 80.38 85 VAL A CA 1
ATOM 600 C C . VAL A 1 85 ? 1.572 13.733 5.574 1.00 80.38 85 VAL A C 1
ATOM 602 O O . VAL A 1 85 ? 2.157 14.688 6.094 1.00 80.38 85 VAL A O 1
ATOM 605 N N . ASP A 1 86 ? 0.648 13.866 4.630 1.00 80.44 86 ASP A N 1
ATOM 606 C CA . ASP A 1 86 ? 0.116 15.168 4.247 1.00 80.44 86 ASP A CA 1
ATOM 607 C C . ASP A 1 86 ? -0.747 15.755 5.372 1.00 80.44 86 ASP A C 1
ATOM 609 O O . ASP A 1 86 ? -1.174 15.059 6.299 1.00 80.44 86 ASP A O 1
ATOM 613 N N . ASP A 1 87 ? -1.039 17.050 5.271 1.00 81.56 87 ASP A N 1
ATOM 614 C CA . ASP A 1 87 ? -1.987 17.684 6.177 1.00 81.56 87 ASP A CA 1
ATOM 615 C C . ASP A 1 87 ? -3.396 17.081 6.020 1.00 81.56 87 ASP A C 1
ATOM 617 O O . ASP A 1 87 ? -3.819 16.749 4.905 1.00 81.56 87 ASP A O 1
ATOM 621 N N . PRO A 1 88 ? -4.151 16.942 7.127 1.00 81.69 88 PRO A N 1
ATOM 622 C CA . PRO A 1 88 ? -5.507 16.418 7.071 1.00 81.69 88 PRO A CA 1
ATOM 623 C C . PRO A 1 88 ? -6.420 17.342 6.250 1.00 81.69 88 PRO A C 1
ATOM 625 O O . PRO A 1 88 ? -6.189 18.556 6.189 1.00 81.69 88 PRO A O 1
ATOM 628 N N . PRO A 1 89 ? -7.510 16.805 5.670 1.00 80.31 89 PRO A N 1
ATOM 629 C CA . PRO A 1 89 ? -8.462 17.622 4.931 1.00 80.31 89 PRO A CA 1
ATOM 630 C C . PRO A 1 89 ? -9.092 18.714 5.822 1.00 80.31 89 PRO A C 1
ATOM 632 O O . PRO A 1 89 ? -9.147 18.574 7.055 1.00 80.31 89 PRO A O 1
ATOM 635 N N . PRO A 1 90 ? -9.606 19.810 5.226 1.00 79.31 90 PRO A N 1
ATOM 636 C CA . PRO A 1 90 ? -10.280 20.869 5.973 1.00 79.31 90 PRO A CA 1
ATOM 637 C C . PRO A 1 90 ? -11.366 20.316 6.911 1.00 79.31 90 PRO A C 1
ATOM 639 O O . PRO A 1 90 ? -12.197 19.508 6.512 1.00 79.31 90 PRO A O 1
ATOM 642 N N . GLY A 1 91 ? -11.364 20.744 8.178 1.00 83.50 91 GLY A N 1
ATOM 643 C CA . GLY A 1 91 ? -12.323 20.271 9.194 1.00 83.50 91 GLY A CA 1
ATOM 644 C C . GLY A 1 91 ? -11.943 18.965 9.915 1.00 83.50 91 GLY A C 1
ATOM 645 O O . GLY A 1 91 ? -12.657 18.546 10.833 1.00 83.50 91 GLY A O 1
ATOM 646 N N . ALA A 1 92 ? -10.805 18.357 9.568 1.00 87.50 92 ALA A N 1
ATOM 647 C CA . ALA A 1 92 ? -10.284 17.139 10.197 1.00 87.50 92 ALA A CA 1
ATOM 648 C C . ALA A 1 92 ? -8.966 17.355 10.968 1.00 87.50 92 ALA A C 1
ATOM 650 O O . ALA A 1 92 ? -8.251 16.400 11.250 1.00 87.50 92 ALA A O 1
ATOM 651 N N . ALA A 1 93 ? -8.628 18.595 11.341 1.00 89.25 93 ALA A N 1
ATOM 652 C CA . ALA A 1 93 ? -7.386 18.906 12.064 1.00 89.25 93 ALA A CA 1
ATOM 653 C C . ALA A 1 93 ? -7.268 18.195 13.429 1.00 89.25 93 ALA A C 1
ATOM 655 O O . ALA A 1 93 ? -6.175 17.886 13.895 1.00 89.25 93 ALA A O 1
ATOM 656 N N . ASP A 1 94 ? -8.392 17.912 14.083 1.00 91.62 94 ASP A N 1
ATOM 657 C CA . ASP A 1 94 ? -8.442 17.123 15.314 1.00 91.62 94 ASP A CA 1
ATOM 658 C C . ASP A 1 94 ? -8.271 15.612 15.080 1.00 91.62 94 ASP A C 1
ATOM 660 O O . ASP A 1 94 ? -8.005 14.885 16.037 1.00 91.62 94 ASP A O 1
ATOM 664 N N . LEU A 1 95 ? -8.355 15.163 13.829 1.00 92.88 95 LEU A N 1
ATOM 665 C CA . LEU A 1 95 ? -8.063 13.806 13.372 1.00 92.88 95 LEU A CA 1
ATOM 666 C C . LEU A 1 95 ? -6.678 13.694 12.718 1.00 92.88 95 LEU A C 1
ATOM 668 O O . LEU A 1 95 ? -6.384 12.692 12.075 1.00 92.88 95 LEU A O 1
ATOM 672 N N . ASP A 1 96 ? -5.806 14.685 12.882 1.00 92.31 96 ASP A N 1
ATOM 673 C CA . ASP A 1 96 ? -4.423 14.590 12.424 1.00 92.31 96 ASP A CA 1
ATOM 674 C C . ASP A 1 96 ? -3.695 13.429 13.127 1.00 92.31 96 ASP A C 1
ATOM 676 O O . ASP A 1 96 ? -3.588 13.402 14.357 1.00 92.31 96 ASP A O 1
ATOM 680 N N . VAL A 1 97 ? -3.183 12.470 12.350 1.00 91.31 97 VAL A N 1
ATOM 681 C CA . VAL A 1 97 ? -2.476 11.282 12.862 1.00 91.31 97 VAL A CA 1
ATOM 682 C C . VAL A 1 97 ? -1.234 11.634 13.680 1.00 91.31 97 VAL A C 1
ATOM 684 O O . VAL A 1 97 ? -0.877 10.900 14.601 1.00 91.31 97 VAL A O 1
ATOM 687 N N . ARG A 1 98 ? -0.630 12.808 13.438 1.00 91.62 98 ARG A N 1
ATOM 688 C CA . ARG A 1 98 ? 0.516 13.329 14.204 1.00 91.62 98 ARG A CA 1
ATOM 689 C C . ARG A 1 98 ? 0.166 13.627 15.665 1.00 91.62 98 ARG A C 1
ATOM 691 O O . ARG A 1 98 ? 1.062 13.789 16.487 1.00 91.62 98 ARG A O 1
ATOM 698 N N . ARG A 1 99 ? -1.126 13.686 16.012 1.00 94.19 99 ARG A N 1
ATOM 699 C CA . ARG A 1 99 ? -1.594 13.839 17.399 1.00 94.19 99 ARG A CA 1
ATOM 700 C C . ARG A 1 99 ? -1.476 12.550 18.216 1.00 94.19 99 ARG A C 1
ATOM 702 O O . ARG A 1 99 ? -1.602 12.620 19.435 1.00 94.19 99 ARG A O 1
ATOM 709 N N . GLY A 1 100 ? -1.257 11.391 17.589 1.00 94.75 100 GLY A N 1
ATOM 710 C CA . GLY A 1 100 ? -1.158 10.114 18.300 1.00 94.75 100 GLY A CA 1
ATOM 711 C C . GLY A 1 100 ? -2.365 9.869 19.213 1.00 94.75 100 GLY A C 1
ATOM 712 O O . GLY A 1 100 ? -3.513 10.082 18.811 1.00 94.75 100 GLY A O 1
ATOM 713 N N . SER A 1 101 ? -2.118 9.484 20.467 1.00 94.88 101 SER A N 1
ATOM 714 C CA . SER A 1 101 ? -3.175 9.257 21.466 1.00 94.88 101 SER A CA 1
ATOM 715 C C . SER A 1 101 ? -4.067 10.481 21.723 1.00 94.88 101 SER A C 1
ATOM 717 O O . SER A 1 101 ? -5.228 10.314 22.098 1.00 94.88 101 SER A O 1
ATOM 719 N N . ASP A 1 102 ? -3.592 11.709 21.485 1.00 97.00 102 ASP A N 1
ATOM 720 C CA . ASP A 1 102 ? -4.375 12.930 21.734 1.00 97.00 102 ASP A CA 1
ATOM 721 C C . ASP A 1 102 ? -5.562 13.101 20.761 1.00 97.00 102 ASP A C 1
ATOM 723 O O . ASP A 1 102 ? -6.428 13.959 20.978 1.00 97.00 102 ASP A O 1
ATOM 727 N N . ALA A 1 103 ? -5.632 12.296 19.693 1.00 96.81 103 ALA A N 1
ATOM 728 C CA . ALA A 1 103 ? -6.782 12.232 18.789 1.00 96.81 103 ALA A CA 1
ATOM 729 C C . ALA A 1 103 ? -7.937 11.360 19.322 1.00 96.81 103 ALA A C 1
ATOM 731 O O . ALA A 1 103 ? -9.054 11.464 18.812 1.00 96.81 103 ALA A O 1
ATOM 732 N N . GLU A 1 104 ? -7.717 10.528 20.352 1.00 98.12 104 GLU A N 1
ATOM 733 C CA . GLU A 1 104 ? -8.719 9.570 20.851 1.00 98.12 104 GLU A CA 1
ATOM 734 C C . GLU A 1 104 ? -10.085 10.207 21.175 1.00 98.12 104 GLU A C 1
ATOM 736 O O . GLU A 1 104 ? -11.100 9.664 20.727 1.00 98.12 104 GLU A O 1
ATOM 741 N N . PRO A 1 105 ? -10.176 11.351 21.886 1.00 98.19 105 PRO A N 1
ATOM 742 C CA . PRO A 1 105 ? -11.468 11.976 22.159 1.00 98.19 105 PRO A CA 1
ATOM 743 C C . PRO A 1 105 ? -12.239 12.333 20.883 1.00 98.19 105 PRO A C 1
ATOM 745 O O . PRO A 1 105 ? -13.437 12.070 20.811 1.00 98.19 105 PRO A O 1
ATOM 748 N N . ALA A 1 106 ? -11.551 12.861 19.864 1.00 97.44 106 ALA A N 1
ATOM 749 C CA . ALA A 1 106 ? -12.163 13.241 18.592 1.00 97.44 106 ALA A CA 1
ATOM 750 C C . ALA A 1 106 ? -12.619 12.010 17.793 1.00 97.44 106 ALA A C 1
ATOM 752 O O . ALA A 1 106 ? -13.734 11.994 17.272 1.00 97.44 106 ALA A O 1
ATOM 753 N N . LEU A 1 107 ? -11.800 10.950 17.755 1.00 97.69 107 LEU A N 1
ATOM 754 C CA . LEU A 1 107 ? -12.157 9.674 17.124 1.00 97.69 107 LEU A CA 1
ATOM 755 C C . LEU A 1 107 ? -13.425 9.079 17.748 1.00 97.69 107 LEU A C 1
ATOM 757 O O . LEU A 1 107 ? -14.330 8.654 17.030 1.00 97.69 107 LEU A O 1
ATOM 761 N N . ARG A 1 108 ? -13.517 9.088 19.084 1.00 98.25 108 ARG A N 1
ATOM 762 C CA . ARG A 1 108 ? -14.674 8.558 19.817 1.00 98.25 108 ARG A CA 1
ATOM 763 C C . ARG A 1 108 ? -15.917 9.422 19.679 1.00 98.25 108 ARG A C 1
ATOM 765 O O . ARG A 1 108 ? -16.994 8.874 19.467 1.00 98.25 108 ARG A O 1
ATOM 772 N N . GLU A 1 109 ? -15.784 10.742 19.781 1.00 97.62 109 GLU A N 1
ATOM 773 C CA . GLU A 1 109 ? -16.904 11.677 19.621 1.00 97.62 109 GLU A CA 1
ATOM 774 C C . GLU A 1 109 ? -17.529 11.571 18.225 1.00 97.62 109 GLU A C 1
ATOM 776 O O . GLU A 1 109 ? -18.752 11.568 18.091 1.00 97.62 109 GLU A O 1
ATOM 781 N N . ARG A 1 110 ? -16.690 11.419 17.194 1.00 96.06 110 ARG A N 1
ATOM 782 C CA . ARG A 1 110 ? -17.119 11.292 15.796 1.00 96.06 110 ARG A CA 1
ATOM 783 C C . ARG A 1 110 ? -17.467 9.857 15.385 1.00 96.06 110 ARG A C 1
ATOM 785 O O . ARG A 1 110 ? -18.000 9.661 14.300 1.00 96.06 110 ARG A O 1
ATOM 792 N N . GLY A 1 111 ? -17.182 8.862 16.228 1.00 97.12 111 GLY A N 1
ATOM 793 C CA . GLY A 1 111 ? -17.422 7.447 15.929 1.00 97.12 111 GLY A CA 1
ATOM 794 C C . GLY A 1 111 ? -16.591 6.903 14.761 1.00 97.12 111 GLY A C 1
ATOM 795 O O . GLY A 1 111 ? -17.055 6.000 14.072 1.00 97.12 111 GLY A O 1
ATOM 796 N N . MET A 1 112 ? -15.391 7.447 14.531 1.00 97.38 112 MET A N 1
ATOM 797 C CA . MET A 1 112 ? -14.549 7.115 13.374 1.00 97.38 112 MET A CA 1
ATOM 798 C C . MET A 1 112 ? -13.896 5.742 13.543 1.00 97.38 112 MET A C 1
ATOM 800 O O . MET A 1 112 ? -13.071 5.551 14.440 1.00 97.38 112 MET A O 1
ATOM 804 N N . THR A 1 113 ? -14.234 4.790 12.675 1.00 98.12 113 THR A N 1
ATOM 805 C CA . THR A 1 113 ? -13.518 3.508 12.591 1.00 98.12 113 THR A CA 1
ATOM 806 C C . THR A 1 113 ? -12.179 3.668 11.869 1.00 98.12 113 THR A C 1
ATOM 808 O O . THR A 1 113 ? -11.936 4.681 11.210 1.00 98.12 113 THR A O 1
ATOM 811 N N . LEU A 1 114 ? -11.298 2.660 11.947 1.00 97.62 114 LEU A N 1
ATOM 812 C CA . LEU A 1 114 ? -10.025 2.697 11.210 1.00 97.62 114 LEU A CA 1
ATOM 813 C C . LEU A 1 114 ? -10.257 2.857 9.700 1.00 97.62 114 LEU A C 1
ATOM 815 O O . LEU A 1 114 ? -9.564 3.632 9.044 1.00 97.62 114 LEU A O 1
ATOM 819 N N . ARG A 1 115 ? -11.269 2.176 9.151 1.00 96.19 115 ARG A N 1
ATOM 820 C CA . ARG A 1 115 ? -11.634 2.336 7.741 1.00 96.19 115 ARG A CA 1
ATOM 821 C C . ARG A 1 115 ? -12.126 3.746 7.416 1.00 96.19 115 ARG A C 1
ATOM 823 O O . ARG A 1 115 ? -11.773 4.249 6.356 1.00 96.19 115 ARG A O 1
ATOM 830 N N . ASP A 1 116 ? -12.893 4.383 8.301 1.00 95.50 116 ASP A N 1
ATOM 831 C CA . ASP A 1 116 ? -13.374 5.755 8.076 1.00 95.50 116 ASP A CA 1
ATOM 832 C C . ASP A 1 116 ? -12.220 6.763 8.073 1.00 95.50 116 ASP A C 1
ATOM 834 O O . ASP A 1 116 ? -12.189 7.664 7.240 1.00 95.50 116 ASP A O 1
ATOM 838 N N . VAL A 1 117 ? -11.238 6.587 8.966 1.00 94.12 117 VAL A N 1
ATOM 839 C CA . VAL A 1 117 ? -10.017 7.408 8.979 1.00 94.12 117 VAL A CA 1
ATOM 840 C C . VAL A 1 117 ? -9.258 7.262 7.662 1.00 94.12 117 VAL A C 1
ATOM 842 O O . VAL A 1 117 ? -8.911 8.265 7.047 1.00 94.12 117 VAL A O 1
ATOM 845 N N . LEU A 1 118 ? -9.022 6.029 7.204 1.00 94.06 118 LEU A N 1
ATOM 846 C CA . LEU A 1 118 ? -8.309 5.791 5.945 1.00 94.06 118 LEU A CA 1
ATOM 847 C C . LEU A 1 118 ? -9.102 6.310 4.736 1.00 94.06 118 LEU A C 1
ATOM 849 O O . LEU A 1 118 ? -8.506 6.822 3.794 1.00 94.06 118 LEU A O 1
ATOM 853 N N . ALA A 1 119 ? -10.436 6.275 4.776 1.00 92.19 119 ALA A N 1
ATOM 854 C CA . ALA A 1 119 ? -11.265 6.854 3.722 1.00 92.19 119 ALA A CA 1
ATOM 855 C C . ALA A 1 119 ? -11.050 8.369 3.550 1.00 92.19 119 ALA A C 1
ATOM 857 O O . ALA A 1 119 ? -11.053 8.845 2.418 1.00 92.19 119 ALA A O 1
ATOM 858 N N . LEU A 1 120 ? -10.786 9.114 4.634 1.00 87.69 120 LEU A N 1
ATOM 859 C CA . LEU A 1 120 ? -10.445 10.542 4.545 1.00 87.69 120 LEU A CA 1
ATOM 860 C C . LEU A 1 120 ? -9.131 10.795 3.790 1.00 87.69 120 LEU A C 1
ATOM 862 O O . LEU A 1 120 ? -8.995 11.836 3.149 1.00 87.69 120 LEU A O 1
ATOM 866 N N . SER A 1 121 ? -8.178 9.864 3.870 1.00 83.00 121 SER A N 1
ATOM 867 C CA . SER A 1 121 ? -6.882 9.953 3.183 1.00 83.00 121 SER A CA 1
ATOM 868 C C . SER A 1 121 ? -6.932 9.434 1.742 1.00 83.00 121 SER A C 1
ATOM 870 O O . SER A 1 121 ? -6.185 9.920 0.891 1.00 83.00 121 SER A O 1
ATOM 872 N N . ALA A 1 122 ? -7.805 8.459 1.469 1.00 84.25 122 ALA A N 1
ATOM 873 C CA . ALA A 1 122 ? -7.927 7.793 0.174 1.00 84.25 122 ALA A CA 1
ATOM 874 C C . ALA A 1 122 ? -8.501 8.695 -0.932 1.00 84.25 122 ALA A C 1
ATOM 876 O O . ALA A 1 122 ? -8.167 8.514 -2.101 1.00 84.25 122 ALA A O 1
ATOM 877 N N . GLU A 1 123 ? -9.370 9.651 -0.594 1.00 69.44 123 GLU A N 1
ATOM 878 C CA . GLU A 1 123 ? -9.986 10.532 -1.587 1.00 69.44 123 GLU A CA 1
ATOM 879 C C . GLU A 1 123 ? -9.051 11.702 -1.974 1.00 69.44 123 GLU A C 1
ATOM 881 O O . GLU A 1 123 ? -8.503 12.384 -1.097 1.00 69.44 123 GLU A O 1
ATOM 886 N N . PRO A 1 124 ? -8.877 12.004 -3.277 1.00 53.81 124 PRO A N 1
ATOM 887 C CA . PRO A 1 124 ? -8.298 13.271 -3.720 1.00 53.81 124 PRO A CA 1
ATOM 888 C C . PRO A 1 124 ? -9.280 14.410 -3.394 1.00 53.81 124 PRO A C 1
ATOM 890 O O . PRO A 1 124 ? -10.109 14.796 -4.210 1.00 53.81 124 PRO A O 1
ATOM 893 N N . GLY A 1 125 ? -9.218 14.904 -2.155 1.00 48.69 125 GLY A N 1
ATOM 894 C CA . GLY A 1 125 ? -10.136 15.909 -1.610 1.00 48.69 125 GLY A CA 1
ATOM 895 C C . GLY A 1 125 ? -11.344 15.260 -0.930 1.00 48.69 125 GLY A C 1
ATOM 896 O O . GLY A 1 125 ? -12.317 14.912 -1.585 1.00 48.69 125 GLY A O 1
ATOM 897 N N . GLY A 1 126 ? -11.268 15.077 0.391 1.00 39.34 126 GLY A N 1
ATOM 898 C CA . GLY A 1 126 ? -12.249 14.302 1.158 1.00 39.34 126 GLY A CA 1
ATOM 899 C C . GLY A 1 126 ? -13.697 14.791 1.056 1.00 39.34 126 GLY A C 1
ATOM 900 O O . GLY A 1 126 ? -13.979 15.963 1.234 1.00 39.34 126 GLY A O 1
ATOM 901 N N . SER A 1 127 ? -14.645 13.876 0.900 1.00 38.59 127 SER A N 1
ATOM 902 C CA . SER A 1 127 ? -16.079 14.101 0.699 1.00 38.59 127 SER A CA 1
ATOM 903 C C . SER A 1 127 ? -16.425 14.983 -0.510 1.00 38.59 127 SER A C 1
ATOM 905 O O . SER A 1 127 ? -15.733 15.933 -0.870 1.00 38.59 127 SER A O 1
ATOM 907 N N . ALA A 1 128 ? -17.592 14.729 -1.106 1.00 39.59 128 ALA A N 1
ATOM 908 C CA . ALA A 1 128 ? -18.111 15.513 -2.231 1.00 39.59 128 ALA A CA 1
ATOM 909 C C . ALA A 1 128 ? -18.228 17.032 -1.949 1.00 39.59 128 ALA A C 1
ATOM 911 O O . ALA A 1 128 ? -18.394 17.809 -2.886 1.00 39.59 128 ALA A O 1
ATOM 912 N N . GLU A 1 129 ? -18.134 17.460 -0.684 1.00 37.47 129 GLU A N 1
ATOM 913 C CA . GLU A 1 129 ? -18.130 18.864 -0.269 1.00 37.47 129 GLU A CA 1
ATOM 914 C C . GLU A 1 129 ? -16.723 19.506 -0.259 1.00 37.47 129 GLU A C 1
ATOM 916 O O . GLU A 1 129 ? -16.642 20.724 -0.410 1.00 37.47 129 GLU A O 1
ATOM 921 N N . ALA A 1 130 ? -15.614 18.747 -0.158 1.00 40.50 130 ALA A N 1
ATOM 922 C CA . ALA A 1 130 ? -14.254 19.313 -0.257 1.00 40.50 130 ALA A CA 1
ATOM 923 C C . ALA A 1 130 ? -13.654 19.265 -1.671 1.00 40.50 130 ALA A C 1
ATOM 925 O O . ALA A 1 130 ? -12.624 19.904 -1.907 1.00 40.50 130 ALA A O 1
ATOM 926 N N . ALA A 1 131 ? -14.319 18.593 -2.616 1.00 42.72 131 ALA A N 1
ATOM 927 C CA . ALA A 1 131 ? -13.945 18.568 -4.033 1.00 42.72 131 ALA A CA 1
ATOM 928 C C . ALA A 1 131 ? -13.869 19.973 -4.675 1.00 42.72 131 ALA A C 1
ATOM 930 O O . ALA A 1 131 ? -13.169 20.154 -5.664 1.00 42.72 131 ALA A O 1
ATOM 931 N N . ASP A 1 132 ? -14.535 20.978 -4.092 1.00 41.25 132 ASP A N 1
ATOM 932 C CA . ASP A 1 132 ? -14.507 22.379 -4.554 1.00 41.25 132 ASP A CA 1
ATOM 933 C C . ASP A 1 132 ? -13.345 23.203 -3.942 1.00 41.25 132 ASP A C 1
ATOM 935 O O . ASP A 1 132 ? -13.185 24.386 -4.233 1.00 41.25 132 ASP A O 1
ATOM 939 N N . SER A 1 133 ? -12.521 22.591 -3.076 1.00 45.00 133 SER A N 1
ATOM 940 C CA . SER A 1 133 ? -11.419 23.249 -2.342 1.00 45.00 133 SER A CA 1
ATOM 941 C C . SER A 1 133 ? -10.056 22.548 -2.447 1.00 45.00 133 SER A C 1
ATOM 943 O O . SER A 1 133 ? -9.072 23.048 -1.901 1.00 45.00 133 SER A O 1
ATOM 945 N N . GLY A 1 134 ? -10.001 21.387 -3.107 1.00 54.28 134 GLY A N 1
ATOM 946 C CA . GLY A 1 134 ? -8.803 20.556 -3.204 1.00 54.28 134 GLY A CA 1
ATOM 947 C C . GLY A 1 134 ? -7.817 21.032 -4.268 1.00 54.28 134 GLY A C 1
ATOM 948 O O . GLY A 1 134 ? -8.207 21.561 -5.307 1.00 54.28 134 GLY A O 1
ATOM 949 N N . ASP A 1 135 ? -6.532 20.812 -4.000 1.00 60.59 135 ASP A N 1
ATOM 950 C CA . ASP A 1 135 ? -5.476 20.877 -5.007 1.00 60.59 135 ASP A CA 1
ATOM 951 C C . ASP A 1 135 ? -5.783 19.847 -6.117 1.00 60.59 135 ASP A C 1
ATOM 953 O O . ASP A 1 135 ? -5.806 18.647 -5.819 1.00 60.59 135 ASP A O 1
ATOM 957 N N . PRO A 1 136 ? -6.069 20.275 -7.365 1.00 59.88 136 PRO A N 1
ATOM 958 C CA . PRO A 1 136 ? -6.402 19.365 -8.462 1.00 59.88 136 PRO A CA 1
ATOM 959 C C . PRO A 1 136 ? -5.248 18.419 -8.814 1.00 59.88 136 PRO A C 1
ATOM 961 O O . PRO A 1 136 ? -5.489 17.388 -9.441 1.00 59.88 136 PRO A O 1
ATOM 964 N N . ASP A 1 137 ? -4.028 18.744 -8.382 1.00 67.31 137 ASP A N 1
ATOM 965 C CA . ASP A 1 137 ? -2.830 17.946 -8.612 1.00 67.31 137 ASP A CA 1
ATOM 966 C C . ASP A 1 137 ? -2.524 16.999 -7.430 1.00 67.31 137 ASP A C 1
ATOM 968 O O . ASP A 1 137 ? -1.517 16.287 -7.445 1.00 67.31 137 ASP A O 1
ATOM 972 N N . ARG A 1 138 ? -3.383 16.938 -6.395 1.00 75.06 138 ARG A N 1
ATOM 973 C CA . ARG A 1 138 ? -3.186 16.040 -5.244 1.00 75.06 138 ARG A CA 1
ATOM 974 C C . ARG A 1 138 ? -3.244 14.574 -5.676 1.00 75.06 138 ARG A C 1
ATOM 976 O O . ARG A 1 138 ? -4.275 14.070 -6.121 1.00 75.06 138 ARG A O 1
ATOM 983 N N . VAL A 1 139 ? -2.157 13.855 -5.417 1.00 83.69 139 VAL A N 1
ATOM 984 C CA . VAL A 1 139 ? -2.090 12.400 -5.584 1.00 83.69 139 VAL A CA 1
ATOM 985 C C . VAL A 1 139 ? -2.815 11.712 -4.411 1.00 83.69 139 VAL A C 1
ATOM 987 O O . VAL A 1 139 ? -2.497 12.004 -3.258 1.00 83.69 139 VAL A O 1
ATOM 990 N N . PRO A 1 140 ? -3.783 10.808 -4.664 1.00 83.56 140 PRO A N 1
ATOM 991 C CA . PRO A 1 140 ? -4.461 10.045 -3.611 1.00 83.56 140 PRO A CA 1
ATOM 992 C C . PRO A 1 140 ? -3.508 9.156 -2.799 1.00 83.56 140 PRO A C 1
ATOM 994 O O . PRO A 1 140 ? -2.526 8.640 -3.340 1.00 83.56 140 PRO A O 1
ATOM 997 N N . ASP A 1 141 ? -3.841 8.883 -1.533 1.00 91.06 141 ASP A N 1
ATOM 998 C CA . ASP A 1 141 ? -3.142 7.860 -0.747 1.00 91.06 141 ASP A CA 1
ATOM 999 C C . ASP A 1 141 ? -3.554 6.456 -1.209 1.00 91.06 141 ASP A C 1
ATOM 1001 O O . ASP A 1 141 ? -4.663 5.982 -0.942 1.00 91.06 141 ASP A O 1
ATOM 1005 N N . ARG A 1 142 ? -2.646 5.775 -1.918 1.00 92.81 142 ARG A N 1
ATOM 1006 C CA . ARG A 1 142 ? -2.916 4.449 -2.484 1.00 92.81 142 ARG A CA 1
ATOM 1007 C C . ARG A 1 142 ? -2.924 3.338 -1.447 1.00 92.81 142 ARG A C 1
ATOM 1009 O O . ARG A 1 142 ? -3.657 2.371 -1.641 1.00 92.81 142 ARG A O 1
ATOM 1016 N N . ASN A 1 143 ? -2.199 3.483 -0.339 1.00 95.12 143 ASN A N 1
ATOM 1017 C CA . ASN A 1 143 ? -2.292 2.517 0.752 1.00 95.12 143 ASN A CA 1
ATOM 1018 C C . ASN A 1 143 ? -3.667 2.614 1.420 1.00 95.12 143 ASN A C 1
ATOM 1020 O O . ASN A 1 143 ? -4.296 1.593 1.695 1.00 95.12 143 ASN A O 1
ATOM 1024 N N . ALA A 1 144 ? -4.163 3.833 1.636 1.00 94.69 144 ALA A N 1
ATOM 1025 C CA . ALA A 1 144 ? -5.492 4.056 2.192 1.00 94.69 144 ALA A CA 1
ATOM 1026 C C . ALA A 1 144 ? -6.618 3.620 1.233 1.00 94.69 144 ALA A C 1
ATOM 1028 O O . ALA A 1 144 ? -7.607 3.035 1.678 1.00 94.69 144 ALA A O 1
ATOM 1029 N N . ALA A 1 145 ? -6.457 3.829 -0.079 1.00 93.69 145 ALA A N 1
ATOM 1030 C CA . ALA A 1 145 ? -7.433 3.404 -1.088 1.00 93.69 145 ALA A CA 1
ATOM 1031 C C . ALA A 1 145 ? -7.660 1.879 -1.106 1.00 93.69 145 ALA A C 1
ATOM 1033 O O . ALA A 1 145 ? -8.794 1.423 -1.244 1.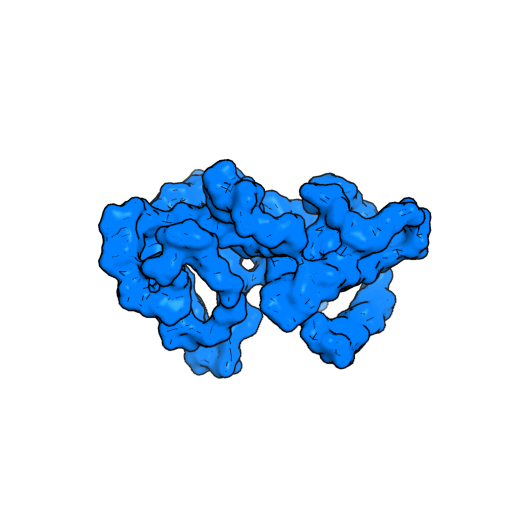00 93.69 145 ALA A O 1
ATOM 1034 N N . GLU A 1 146 ? -6.625 1.063 -0.878 1.00 96.00 146 GLU A N 1
ATOM 1035 C CA . GLU A 1 146 ? -6.780 -0.402 -0.815 1.00 96.00 146 GLU A CA 1
ATOM 1036 C C . GLU A 1 146 ? -7.791 -0.837 0.269 1.00 96.00 146 GLU A C 1
ATOM 1038 O O . GLU A 1 146 ? -8.579 -1.764 0.052 1.00 96.00 146 GLU A O 1
ATOM 1043 N N . TRP A 1 147 ? -7.832 -0.129 1.405 1.00 96.75 147 TRP A N 1
ATOM 1044 C CA . TRP A 1 147 ? -8.742 -0.406 2.525 1.00 96.75 147 TRP A CA 1
ATOM 1045 C C . TRP A 1 147 ? -10.209 -0.074 2.235 1.00 96.75 147 TRP A C 1
ATOM 1047 O O . TRP A 1 147 ? -11.119 -0.637 2.861 1.00 96.75 147 TRP A O 1
ATOM 1057 N N . THR A 1 148 ? -10.464 0.857 1.319 1.00 93.62 148 THR A N 1
ATOM 1058 C CA . THR A 1 148 ? -11.823 1.257 0.944 1.00 93.62 148 THR A CA 1
ATOM 1059 C C . THR A 1 148 ? -12.325 0.498 -0.279 1.00 93.62 148 THR A C 1
ATOM 1061 O O . THR A 1 148 ? -13.523 0.208 -0.327 1.00 93.62 148 THR A O 1
ATOM 1064 N N . GLU A 1 149 ? -11.425 0.108 -1.186 1.00 92.00 149 GLU A N 1
ATOM 1065 C CA . GLU A 1 149 ? -11.727 -0.484 -2.498 1.00 92.00 149 GLU A CA 1
ATOM 1066 C C . GLU A 1 149 ? -11.619 -2.020 -2.553 1.00 92.00 149 GLU A C 1
ATOM 1068 O O . GLU A 1 149 ? -11.987 -2.621 -3.561 1.00 92.00 149 GLU A O 1
ATOM 1073 N N . GLY A 1 150 ? -11.138 -2.683 -1.496 1.00 92.56 150 GLY A N 1
ATOM 1074 C CA . GLY A 1 150 ? -11.018 -4.149 -1.479 1.00 92.56 150 GLY A CA 1
ATOM 1075 C C . GLY A 1 150 ? -9.740 -4.669 -2.144 1.00 92.56 150 GLY A C 1
ATOM 1076 O O . GLY A 1 150 ? -9.720 -5.768 -2.697 1.00 92.56 150 GLY A O 1
ATOM 1077 N N . PHE A 1 151 ? -8.660 -3.899 -2.040 1.00 96.75 151 PHE A N 1
ATOM 1078 C CA . PHE A 1 151 ? -7.306 -4.268 -2.455 1.00 96.75 151 PHE A CA 1
ATOM 1079 C C . PHE A 1 151 ? -7.080 -4.547 -3.965 1.00 96.75 151 PHE A C 1
ATOM 1081 O O . PHE A 1 151 ? -6.373 -5.504 -4.320 1.00 96.75 151 PHE A O 1
ATOM 1088 N N . PRO A 1 152 ? -7.676 -3.775 -4.897 1.00 94.88 152 PRO A N 1
ATOM 1089 C CA . PRO A 1 152 ? -7.605 -4.081 -6.326 1.00 94.88 152 PRO A CA 1
ATOM 1090 C C . PRO A 1 152 ? -6.170 -4.090 -6.875 1.00 94.88 152 PRO A C 1
ATOM 1092 O O . PRO A 1 152 ? -5.835 -4.962 -7.682 1.00 94.88 152 PRO A O 1
ATOM 1095 N N . ARG A 1 153 ? -5.299 -3.179 -6.421 1.00 96.50 153 ARG A N 1
ATOM 1096 C CA . ARG A 1 153 ? -3.923 -3.050 -6.933 1.00 96.50 153 ARG A CA 1
ATOM 1097 C C . ARG A 1 153 ? -3.070 -4.199 -6.422 1.00 96.50 153 ARG A C 1
ATOM 1099 O O . ARG A 1 153 ? -2.358 -4.825 -7.206 1.00 96.50 153 ARG A O 1
ATOM 1106 N N . THR A 1 154 ? -3.221 -4.549 -5.143 1.00 98.06 154 THR A N 1
ATOM 1107 C CA . THR A 1 154 ? -2.578 -5.728 -4.548 1.00 98.06 154 THR A CA 1
ATOM 1108 C C . THR A 1 154 ? -2.945 -7.005 -5.302 1.00 98.06 154 THR A C 1
ATOM 1110 O O . THR A 1 154 ? -2.064 -7.790 -5.657 1.00 98.06 154 THR A O 1
ATOM 1113 N N . PHE A 1 155 ? -4.236 -7.237 -5.572 1.00 97.62 155 PHE A N 1
ATOM 1114 C CA . PHE A 1 155 ? -4.670 -8.453 -6.264 1.00 97.62 155 PHE A CA 1
ATOM 1115 C C . PHE A 1 155 ? -4.234 -8.485 -7.729 1.00 97.62 155 PHE A C 1
ATOM 1117 O O . PHE A 1 155 ? -3.844 -9.553 -8.207 1.00 97.62 155 PHE A O 1
ATOM 1124 N N . ARG A 1 156 ? -4.240 -7.340 -8.421 1.00 97.19 156 ARG A N 1
ATOM 1125 C CA . ARG A 1 156 ? -3.754 -7.243 -9.801 1.00 97.19 156 ARG A CA 1
ATOM 1126 C C . ARG A 1 156 ? -2.251 -7.508 -9.893 1.00 97.19 156 ARG A C 1
ATOM 1128 O O . ARG A 1 156 ? -1.825 -8.327 -10.702 1.00 97.19 156 ARG A O 1
ATOM 1135 N N . ALA A 1 157 ? -1.452 -6.909 -9.013 1.00 98.19 157 ALA A N 1
ATOM 1136 C CA . ALA A 1 157 ? -0.019 -7.180 -8.952 1.00 98.19 157 ALA A CA 1
ATOM 1137 C C . ALA A 1 157 ? 0.281 -8.634 -8.553 1.00 98.19 157 ALA A C 1
ATOM 1139 O O . ALA A 1 157 ? 1.193 -9.250 -9.103 1.00 98.19 157 ALA A O 1
ATOM 1140 N N . ALA A 1 158 ? -0.511 -9.231 -7.657 1.00 98.38 158 ALA A N 1
ATOM 1141 C CA . ALA A 1 158 ? -0.370 -10.644 -7.314 1.00 98.38 158 ALA A CA 1
ATOM 1142 C C . ALA A 1 158 ? -0.661 -11.560 -8.513 1.00 98.38 158 ALA A C 1
ATOM 1144 O O . ALA A 1 158 ? 0.010 -12.577 -8.679 1.00 98.38 158 ALA A O 1
ATOM 1145 N N . GLU A 1 159 ? -1.635 -11.210 -9.358 1.00 97.62 159 GLU A N 1
ATOM 1146 C CA . GLU A 1 159 ? -1.911 -11.914 -10.614 1.00 97.62 159 GLU A CA 1
ATOM 1147 C C . GLU A 1 159 ? -0.728 -11.818 -11.583 1.00 97.62 159 GLU A C 1
ATOM 1149 O O . GLU A 1 159 ? -0.300 -12.849 -12.105 1.00 97.62 159 GLU A O 1
ATOM 1154 N N . TRP A 1 160 ? -0.151 -10.624 -11.771 1.00 98.19 160 TRP A N 1
ATOM 1155 C CA . TRP A 1 160 ? 1.068 -10.461 -12.570 1.00 98.19 160 TRP A CA 1
ATOM 1156 C C . TRP A 1 160 ? 2.183 -11.349 -12.052 1.00 98.19 160 TRP A C 1
ATOM 1158 O O . TRP A 1 160 ? 2.725 -12.132 -12.820 1.00 98.19 160 TRP A O 1
ATOM 1168 N N . ILE A 1 161 ? 2.451 -11.313 -10.744 1.00 98.50 161 ILE A N 1
ATOM 1169 C CA . ILE A 1 161 ? 3.474 -12.150 -10.116 1.00 98.50 161 ILE A CA 1
ATOM 1170 C C . ILE A 1 161 ? 3.183 -13.634 -10.354 1.00 98.50 161 ILE A C 1
ATOM 1172 O O . ILE A 1 161 ? 4.109 -14.380 -10.640 1.00 98.50 161 ILE A O 1
ATOM 1176 N N . LEU A 1 162 ? 1.944 -14.102 -10.198 1.00 97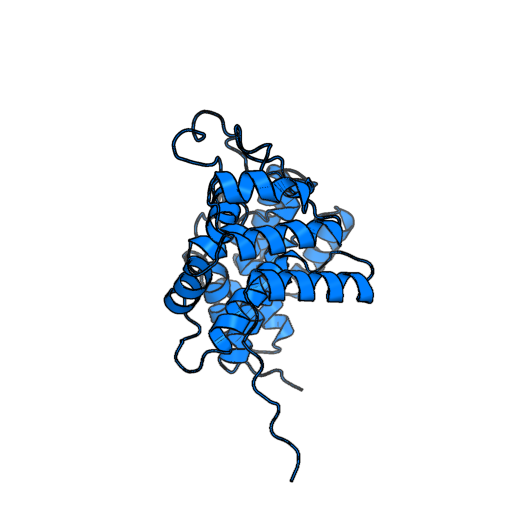.69 162 LEU A N 1
ATOM 1177 C CA . LEU A 1 162 ? 1.589 -15.526 -10.314 1.00 97.69 162 LEU A CA 1
ATOM 1178 C C . LEU A 1 162 ? 1.664 -16.070 -11.742 1.00 97.69 162 LEU A C 1
ATOM 1180 O O . LEU A 1 162 ? 1.907 -17.261 -11.915 1.00 97.69 162 LEU A O 1
ATOM 1184 N N . THR A 1 163 ? 1.403 -15.222 -12.732 1.00 97.25 163 THR A N 1
ATOM 1185 C CA . THR A 1 163 ? 1.343 -15.602 -14.152 1.00 97.25 163 THR A CA 1
ATOM 1186 C C . THR A 1 163 ? 2.667 -15.409 -14.887 1.00 97.25 163 THR A C 1
ATOM 1188 O O . THR A 1 163 ? 2.772 -15.787 -16.048 1.00 97.25 163 THR A O 1
ATOM 1191 N N . ASP A 1 164 ? 3.661 -14.842 -14.209 1.00 97.31 164 ASP A N 1
ATOM 1192 C CA . ASP A 1 164 ? 5.000 -14.596 -14.726 1.00 97.31 164 ASP A CA 1
ATOM 1193 C C . ASP A 1 164 ? 5.955 -15.769 -14.447 1.00 97.31 164 ASP A C 1
ATOM 1195 O O . ASP A 1 164 ? 5.764 -16.561 -13.518 1.00 97.31 164 ASP A O 1
ATOM 1199 N N . GLU A 1 165 ? 7.029 -15.848 -15.225 1.00 94.06 165 GLU A N 1
ATOM 1200 C CA . GLU A 1 165 ? 8.041 -16.897 -15.155 1.00 94.06 165 GLU A CA 1
ATOM 1201 C C . GLU A 1 165 ? 9.380 -16.379 -14.597 1.00 94.06 165 GLU A C 1
ATOM 1203 O O . GLU A 1 165 ? 9.673 -15.183 -14.561 1.00 94.06 165 GLU A O 1
ATOM 1208 N N . GLY A 1 166 ? 10.227 -17.307 -14.146 1.00 94.94 166 GLY A N 1
ATOM 1209 C CA . GLY A 1 166 ? 11.543 -16.995 -13.583 1.00 94.94 166 GLY A CA 1
ATOM 1210 C C . GLY A 1 166 ? 11.544 -16.750 -12.066 1.00 94.94 166 GLY A C 1
ATOM 1211 O O . GLY A 1 166 ? 10.592 -17.124 -11.368 1.00 94.94 166 GLY A O 1
ATOM 1212 N N . PRO A 1 167 ? 12.641 -16.185 -11.525 1.00 96.19 167 PRO A N 1
ATOM 1213 C CA . PRO A 1 167 ? 12.800 -15.946 -10.094 1.00 96.19 167 PRO A CA 1
ATOM 1214 C C . PRO A 1 167 ? 11.686 -15.066 -9.520 1.00 96.19 167 PRO A C 1
ATOM 1216 O O . PRO A 1 167 ? 11.270 -14.084 -10.129 1.00 96.19 167 PRO A O 1
ATOM 1219 N N . LEU A 1 168 ? 11.223 -15.381 -8.306 1.00 97.00 168 LEU A N 1
ATOM 1220 C CA . LEU A 1 168 ? 10.156 -14.610 -7.657 1.00 97.00 168 LEU A CA 1
ATOM 1221 C C . LEU A 1 168 ? 10.529 -13.129 -7.472 1.00 97.00 168 LEU A C 1
ATOM 1223 O O . LEU A 1 168 ? 9.656 -12.270 -7.564 1.00 97.00 168 LEU A O 1
ATOM 1227 N N . ALA A 1 169 ? 11.810 -12.838 -7.228 1.00 96.25 169 ALA A N 1
ATOM 1228 C CA . ALA A 1 169 ? 12.307 -11.471 -7.106 1.00 96.25 169 ALA A CA 1
ATOM 1229 C C . ALA A 1 169 ? 12.123 -10.683 -8.413 1.00 96.25 169 ALA A C 1
ATOM 1231 O O . ALA A 1 169 ? 11.579 -9.584 -8.386 1.00 96.25 169 ALA A O 1
ATOM 1232 N N . ASP A 1 170 ? 12.480 -11.278 -9.550 1.00 97.38 170 ASP A N 1
ATOM 1233 C CA . ASP A 1 170 ? 12.342 -10.676 -10.879 1.00 97.38 170 ASP A CA 1
ATOM 1234 C C . ASP A 1 170 ? 10.871 -10.419 -11.222 1.00 97.38 170 ASP A C 1
ATOM 1236 O O . ASP A 1 170 ? 10.503 -9.337 -11.676 1.00 97.38 170 ASP A O 1
ATOM 1240 N N . ARG A 1 171 ? 10.003 -11.393 -10.923 1.00 98.19 171 ARG A N 1
ATOM 1241 C CA . ARG A 1 171 ? 8.546 -11.277 -11.092 1.00 98.19 171 ARG A CA 1
ATOM 1242 C C . ARG A 1 171 ? 7.968 -10.140 -10.246 1.00 98.19 171 ARG A C 1
ATOM 1244 O O . ARG A 1 171 ? 7.109 -9.388 -10.703 1.00 98.19 171 ARG A O 1
ATOM 1251 N N . ALA A 1 172 ? 8.447 -9.991 -9.010 1.00 98.25 172 ALA A N 1
ATOM 1252 C CA . ALA A 1 172 ? 8.055 -8.895 -8.130 1.00 98.25 172 ALA A CA 1
ATOM 1253 C C . ALA A 1 172 ? 8.573 -7.538 -8.625 1.00 98.25 172 ALA A C 1
ATOM 1255 O O . ALA A 1 172 ? 7.831 -6.561 -8.575 1.00 98.25 172 ALA A O 1
ATOM 1256 N N . ALA A 1 173 ? 9.803 -7.478 -9.145 1.00 98.12 173 ALA A N 1
ATOM 1257 C CA . ALA A 1 173 ? 10.370 -6.267 -9.734 1.00 98.12 173 ALA A CA 1
ATOM 1258 C C . ALA A 1 173 ? 9.566 -5.809 -10.961 1.00 98.12 173 ALA A C 1
ATOM 1260 O O . ALA A 1 173 ? 9.236 -4.631 -11.082 1.00 98.12 173 ALA A O 1
ATOM 1261 N N . ARG A 1 174 ? 9.155 -6.739 -11.830 1.00 98.12 174 ARG A N 1
ATOM 1262 C CA . ARG A 1 174 ? 8.268 -6.427 -12.959 1.00 98.12 174 ARG A CA 1
ATOM 1263 C C . ARG A 1 174 ? 6.893 -5.949 -12.496 1.00 98.12 174 ARG A C 1
ATOM 1265 O O . ARG A 1 174 ? 6.415 -4.921 -12.970 1.00 98.12 174 ARG A O 1
ATOM 1272 N N . ALA A 1 175 ? 6.284 -6.617 -11.516 1.00 98.38 175 ALA A N 1
ATOM 1273 C CA . ALA A 1 175 ? 5.009 -6.176 -10.949 1.00 98.38 175 ALA A CA 1
ATOM 1274 C C . ALA A 1 175 ? 5.092 -4.783 -10.295 1.00 98.38 175 ALA A C 1
ATOM 1276 O O . ALA A 1 175 ? 4.166 -3.988 -10.450 1.00 98.38 175 ALA A O 1
ATOM 1277 N N . PHE A 1 176 ? 6.208 -4.459 -9.632 1.00 98.31 176 PHE A N 1
ATOM 1278 C CA . PHE A 1 176 ? 6.489 -3.118 -9.114 1.00 98.31 176 PHE A CA 1
ATOM 1279 C C . PHE A 1 176 ? 6.492 -2.070 -10.236 1.00 98.31 176 PHE A C 1
ATOM 1281 O O . PHE A 1 176 ? 5.849 -1.030 -10.102 1.00 98.31 176 PHE A O 1
ATOM 1288 N N . LEU A 1 177 ? 7.152 -2.349 -11.367 1.00 97.25 177 LEU A N 1
ATOM 1289 C CA . LEU A 1 177 ? 7.135 -1.454 -12.531 1.00 97.25 177 LEU A CA 1
ATOM 1290 C C . LEU A 1 177 ? 5.719 -1.282 -13.094 1.00 97.25 177 LEU A C 1
ATOM 1292 O O . LEU A 1 177 ? 5.337 -0.167 -13.435 1.00 97.25 177 LEU A O 1
ATOM 1296 N N . GLY A 1 178 ? 4.931 -2.360 -13.145 1.00 96.19 178 GLY A N 1
ATOM 1297 C CA . GLY A 1 178 ? 3.517 -2.324 -13.530 1.00 96.19 178 GLY A CA 1
ATOM 1298 C C . GLY A 1 178 ? 2.679 -1.396 -12.648 1.00 96.19 178 GLY A C 1
ATOM 1299 O O . GLY A 1 178 ? 1.918 -0.577 -13.164 1.00 96.19 178 GLY A O 1
ATOM 1300 N N . LEU A 1 179 ? 2.851 -1.492 -11.326 1.00 96.81 179 LEU A N 1
ATOM 1301 C CA . LEU A 1 179 ? 2.183 -0.628 -10.349 1.00 96.81 179 LEU A CA 1
ATOM 1302 C C . LEU A 1 179 ? 2.598 0.839 -10.532 1.00 96.81 179 LEU A C 1
ATOM 1304 O O . LEU A 1 179 ? 1.732 1.701 -10.678 1.00 96.81 179 LEU A O 1
ATOM 1308 N N . LEU A 1 180 ? 3.906 1.112 -10.593 1.00 95.94 180 LEU A N 1
ATOM 1309 C CA . LEU A 1 180 ? 4.431 2.473 -10.727 1.00 95.94 180 LEU A CA 1
ATOM 1310 C C . LEU A 1 180 ? 4.039 3.117 -12.063 1.00 95.94 180 LEU A C 1
ATOM 1312 O O . LEU A 1 180 ? 3.778 4.314 -12.121 1.00 95.94 180 LEU A O 1
ATOM 1316 N N . ALA A 1 181 ? 3.973 2.339 -13.146 1.00 93.69 181 ALA A N 1
ATOM 1317 C CA . ALA A 1 181 ? 3.574 2.830 -14.463 1.00 93.69 181 ALA A CA 1
ATOM 1318 C C . ALA A 1 181 ? 2.089 3.220 -14.543 1.00 93.69 181 ALA A C 1
ATOM 1320 O O . ALA A 1 181 ? 1.728 4.103 -15.333 1.00 93.69 181 ALA A O 1
ATOM 1321 N N . ALA A 1 182 ? 1.236 2.549 -13.762 1.00 91.00 182 ALA A N 1
ATOM 1322 C CA . ALA A 1 182 ? -0.205 2.767 -13.767 1.00 91.00 182 ALA A CA 1
ATOM 1323 C C . ALA A 1 182 ? -0.590 4.081 -13.083 1.00 91.00 182 ALA A C 1
ATOM 1325 O O . ALA A 1 182 ? -1.410 4.838 -13.614 1.00 91.00 182 ALA A O 1
ATOM 1326 N N . GLU A 1 183 ? -0.003 4.347 -11.915 1.00 90.12 183 GLU A N 1
ATOM 1327 C CA . GLU A 1 183 ? -0.402 5.450 -11.047 1.00 90.12 183 GLU A CA 1
ATOM 1328 C C . GLU A 1 183 ? 0.792 6.105 -10.336 1.00 90.12 183 GLU A C 1
ATOM 1330 O O . GLU A 1 183 ? 1.746 5.410 -9.980 1.00 90.12 183 GLU A O 1
ATOM 1335 N N . PRO A 1 184 ? 0.723 7.425 -10.076 1.00 92.19 184 PRO A N 1
ATOM 1336 C CA . PRO A 1 184 ? 1.723 8.134 -9.283 1.00 92.19 184 PRO A CA 1
ATOM 1337 C C . PRO A 1 184 ? 1.854 7.577 -7.866 1.00 92.19 184 PRO A C 1
ATOM 1339 O O . PRO A 1 184 ? 0.855 7.279 -7.205 1.00 92.19 184 PRO A O 1
ATOM 1342 N N . ASP A 1 185 ? 3.092 7.496 -7.384 1.00 94.31 185 ASP A N 1
ATOM 1343 C CA . ASP A 1 185 ? 3.405 7.045 -6.030 1.00 94.31 185 ASP A CA 1
ATOM 1344 C C . ASP A 1 185 ? 3.099 8.134 -4.987 1.00 94.31 185 ASP A C 1
ATOM 1346 O O . ASP A 1 185 ? 3.599 9.260 -5.084 1.00 94.31 185 ASP A O 1
ATOM 1350 N N . THR A 1 186 ? 2.297 7.793 -3.972 1.00 92.88 186 THR A N 1
ATOM 1351 C CA . THR A 1 186 ? 1.885 8.724 -2.908 1.00 92.88 186 THR A CA 1
ATOM 1352 C C . THR A 1 186 ? 3.085 9.283 -2.142 1.00 92.88 186 THR A C 1
ATOM 1354 O O . THR A 1 186 ? 3.151 10.488 -1.914 1.00 92.88 186 THR A O 1
ATOM 1357 N N . LEU A 1 187 ? 4.069 8.454 -1.777 1.00 92.94 187 LEU A N 1
ATOM 1358 C CA . LEU A 1 187 ? 5.230 8.917 -1.015 1.00 92.94 187 LEU A CA 1
ATOM 1359 C C . LEU A 1 187 ? 6.109 9.861 -1.841 1.00 92.94 187 LEU A C 1
ATOM 1361 O O . LEU A 1 187 ? 6.601 10.864 -1.313 1.00 92.94 187 LEU A O 1
ATOM 1365 N N . VAL A 1 188 ? 6.298 9.575 -3.132 1.00 94.44 188 VAL A N 1
ATOM 1366 C CA . VAL A 1 188 ? 6.998 10.502 -4.036 1.00 94.44 188 VAL A CA 1
ATOM 1367 C C . VAL A 1 188 ? 6.244 11.825 -4.111 1.00 94.44 188 VAL A C 1
ATOM 1369 O O . VAL A 1 188 ? 6.872 12.873 -3.984 1.00 94.44 188 VAL A O 1
ATOM 1372 N N . ALA A 1 189 ? 4.917 11.803 -4.238 1.00 91.69 189 ALA A N 1
ATOM 1373 C CA . ALA A 1 189 ? 4.117 13.023 -4.289 1.00 91.69 189 ALA A CA 1
ATOM 1374 C C . ALA A 1 189 ? 4.247 13.859 -3.004 1.00 91.69 189 ALA A C 1
ATOM 1376 O O . ALA A 1 189 ? 4.552 15.049 -3.083 1.00 91.69 189 ALA A O 1
ATOM 1377 N N . SER A 1 190 ? 4.125 13.239 -1.827 1.00 89.06 190 SER A N 1
ATOM 1378 C CA . SER A 1 190 ? 4.246 13.931 -0.536 1.00 89.06 190 SER A CA 1
ATOM 1379 C C . SER A 1 190 ? 5.646 14.500 -0.276 1.00 89.06 190 SER A C 1
ATOM 1381 O O . SER A 1 190 ? 5.792 15.512 0.407 1.00 89.06 190 SER A O 1
ATOM 1383 N N . THR A 1 191 ? 6.702 13.870 -0.803 1.00 90.94 191 THR A N 1
ATOM 1384 C CA . THR A 1 191 ? 8.096 14.265 -0.507 1.00 90.94 191 THR A CA 1
ATOM 1385 C C . THR A 1 191 ? 8.770 15.083 -1.610 1.00 90.94 191 THR A C 1
ATOM 1387 O O . THR A 1 191 ? 9.708 15.834 -1.330 1.00 90.94 191 THR A O 1
ATOM 1390 N N . ARG A 1 192 ? 8.322 14.941 -2.862 1.00 92.38 192 ARG A N 1
ATOM 1391 C CA . ARG A 1 192 ? 8.931 15.528 -4.072 1.00 92.38 192 ARG A CA 1
ATOM 1392 C C . ARG A 1 192 ? 7.925 16.243 -4.983 1.00 92.38 192 ARG A C 1
ATOM 1394 O O . ARG A 1 192 ? 8.340 16.799 -5.998 1.00 92.38 192 ARG A O 1
ATOM 1401 N N . GLY A 1 193 ? 6.641 16.258 -4.630 1.00 90.44 193 GLY A N 1
ATOM 1402 C CA . GLY A 1 193 ? 5.571 16.891 -5.400 1.00 90.44 193 GLY A CA 1
ATOM 1403 C C . GLY A 1 193 ? 4.957 15.984 -6.471 1.00 90.44 193 GLY A C 1
ATOM 1404 O O . GLY A 1 193 ? 5.583 15.036 -6.953 1.00 90.44 193 GLY A O 1
ATOM 1405 N N . ALA A 1 194 ? 3.719 16.302 -6.855 1.00 89.44 194 ALA A N 1
ATOM 1406 C CA . ALA A 1 194 ? 2.924 15.533 -7.813 1.00 89.44 194 ALA A CA 1
ATOM 1407 C C . ALA A 1 194 ? 3.579 15.424 -9.201 1.00 89.44 194 ALA A C 1
ATOM 1409 O O . ALA A 1 194 ? 3.567 14.350 -9.796 1.00 89.44 194 ALA A O 1
ATOM 1410 N N . GLU A 1 195 ? 4.224 16.495 -9.681 1.00 91.06 195 GLU A N 1
ATOM 1411 C CA . GLU A 1 195 ? 4.949 16.497 -10.961 1.00 91.06 195 GLU A CA 1
ATOM 1412 C C . GLU A 1 195 ? 6.048 15.422 -10.987 1.00 91.06 195 GLU A C 1
ATOM 1414 O O . GLU A 1 195 ? 6.100 14.613 -11.912 1.00 91.06 195 GLU A O 1
ATOM 1419 N N . THR A 1 196 ? 6.862 15.336 -9.927 1.00 94.31 196 THR A N 1
ATOM 1420 C CA . THR A 1 196 ? 7.906 14.305 -9.802 1.00 94.31 196 THR A CA 1
ATOM 1421 C C . THR A 1 196 ? 7.305 12.899 -9.743 1.00 94.31 196 THR A C 1
ATOM 1423 O O . THR A 1 196 ? 7.852 11.962 -10.324 1.00 94.31 196 THR A O 1
ATOM 1426 N N . ALA A 1 197 ? 6.171 12.728 -9.056 1.00 93.31 197 ALA A N 1
ATOM 1427 C CA . ALA A 1 197 ? 5.485 11.438 -8.986 1.00 93.31 197 ALA A CA 1
ATOM 1428 C C . ALA A 1 197 ? 4.954 11.001 -10.362 1.00 93.31 197 ALA A C 1
ATOM 1430 O O . ALA A 1 197 ? 5.100 9.838 -10.734 1.00 93.31 197 ALA A O 1
ATOM 1431 N N . HIS A 1 198 ? 4.403 11.935 -11.143 1.00 91.19 198 HIS A N 1
ATOM 1432 C CA . HIS A 1 198 ? 3.955 11.680 -12.514 1.00 91.19 198 HIS A CA 1
ATOM 1433 C C . HIS A 1 198 ? 5.133 11.346 -13.437 1.00 91.19 198 HIS A C 1
ATOM 1435 O O . HIS A 1 198 ? 5.047 10.395 -14.215 1.00 91.19 198 HIS A O 1
ATOM 1441 N N . GLU A 1 199 ? 6.251 12.072 -13.324 1.00 93.19 199 GLU A N 1
ATOM 1442 C CA . GLU A 1 199 ? 7.470 11.788 -14.088 1.00 93.19 199 GLU A CA 1
ATOM 1443 C C . GLU A 1 199 ? 8.003 10.377 -13.790 1.00 93.19 199 GLU A C 1
ATOM 1445 O O . GLU A 1 199 ? 8.326 9.623 -14.713 1.00 93.19 199 GLU A O 1
ATOM 1450 N N . ALA A 1 200 ? 8.049 9.986 -12.512 1.00 95.56 200 ALA A N 1
ATOM 1451 C CA . ALA A 1 200 ? 8.485 8.655 -12.099 1.00 95.56 200 ALA A CA 1
ATOM 1452 C C . ALA A 1 200 ? 7.607 7.550 -12.717 1.00 95.56 200 ALA A C 1
ATOM 1454 O O . ALA A 1 200 ? 8.137 6.577 -13.265 1.00 95.56 200 ALA A O 1
ATOM 1455 N N . SER A 1 201 ? 6.282 7.726 -12.713 1.00 93.50 201 SER A N 1
ATOM 1456 C CA . SER A 1 201 ? 5.347 6.810 -13.379 1.00 93.50 201 SER A CA 1
ATOM 1457 C C . SER A 1 201 ? 5.538 6.762 -14.894 1.00 93.50 201 SER A C 1
ATOM 1459 O O . SER A 1 201 ? 5.527 5.679 -15.484 1.00 93.50 201 SER A O 1
ATOM 1461 N N . GLY A 1 202 ? 5.758 7.909 -15.542 1.00 91.31 202 GLY A N 1
ATOM 1462 C CA . GLY A 1 202 ? 6.046 7.981 -16.977 1.00 91.31 202 GLY A CA 1
ATOM 1463 C C . GLY A 1 202 ? 7.327 7.227 -17.351 1.00 91.31 202 GLY A C 1
ATOM 1464 O O . GLY A 1 202 ? 7.349 6.468 -18.322 1.00 91.31 202 GLY A O 1
ATOM 1465 N N . ARG A 1 203 ? 8.381 7.355 -16.535 1.00 93.94 203 ARG A N 1
ATOM 1466 C CA . ARG A 1 203 ? 9.650 6.628 -16.712 1.00 93.94 203 ARG A CA 1
ATOM 1467 C C . ARG A 1 203 ? 9.480 5.119 -16.541 1.00 93.94 203 ARG A C 1
ATOM 1469 O O . ARG A 1 203 ? 10.014 4.368 -17.352 1.00 93.94 203 ARG A O 1
ATOM 1476 N N . ALA A 1 204 ? 8.700 4.670 -15.555 1.00 93.81 204 ALA A N 1
ATOM 1477 C CA . ALA A 1 204 ? 8.371 3.251 -15.398 1.00 93.81 204 ALA A CA 1
ATOM 1478 C C . ALA A 1 204 ? 7.568 2.713 -16.596 1.00 93.81 204 ALA A C 1
ATOM 1480 O O . ALA A 1 204 ? 7.861 1.636 -17.112 1.00 93.81 204 ALA A O 1
ATOM 1481 N N . ARG A 1 205 ? 6.604 3.488 -17.105 1.00 89.56 205 ARG A N 1
ATOM 1482 C CA . ARG A 1 205 ? 5.796 3.117 -18.277 1.00 89.56 205 ARG A CA 1
ATOM 1483 C C . ARG A 1 205 ? 6.626 2.961 -19.545 1.00 89.56 205 ARG A C 1
ATOM 1485 O O . ARG A 1 205 ? 6.393 2.023 -20.303 1.00 89.56 205 ARG A O 1
ATOM 1492 N N . ALA A 1 206 ? 7.619 3.825 -19.749 1.00 89.88 206 ALA A N 1
ATOM 1493 C CA . ALA A 1 206 ? 8.527 3.727 -20.889 1.00 89.88 206 ALA A CA 1
ATOM 1494 C C . ALA A 1 206 ? 9.267 2.376 -20.937 1.00 89.88 206 ALA A C 1
ATOM 1496 O O . ALA A 1 206 ? 9.532 1.874 -22.031 1.00 89.88 206 ALA A O 1
ATOM 1497 N N . LEU A 1 207 ? 9.539 1.761 -19.777 1.00 90.38 207 LEU A N 1
ATOM 1498 C CA . LEU A 1 207 ? 10.128 0.420 -19.688 1.00 90.38 207 LEU A CA 1
ATOM 1499 C C . LEU A 1 207 ? 9.146 -0.696 -20.076 1.00 90.38 207 LEU A C 1
ATOM 1501 O O . LEU A 1 207 ? 9.581 -1.721 -20.592 1.00 90.38 207 LEU A O 1
ATOM 1505 N N . LEU A 1 208 ? 7.838 -0.503 -19.872 1.00 87.50 208 LEU A N 1
ATOM 1506 C CA . LEU A 1 208 ? 6.808 -1.485 -20.244 1.00 87.50 208 LEU A CA 1
ATOM 1507 C C . LEU A 1 208 ? 6.481 -1.451 -21.742 1.00 87.50 208 LEU A C 1
ATOM 1509 O O . LEU A 1 208 ? 6.151 -2.475 -22.336 1.00 87.50 208 LEU A O 1
ATOM 1513 N N . THR A 1 209 ? 6.540 -0.269 -22.361 1.00 80.19 209 THR A N 1
ATOM 1514 C CA . THR A 1 209 ? 6.131 -0.062 -23.762 1.00 80.19 209 THR A CA 1
ATOM 1515 C C . THR A 1 209 ? 7.305 0.020 -24.736 1.00 80.19 209 THR A C 1
ATOM 1517 O O . THR A 1 209 ? 7.099 0.224 -25.934 1.00 80.19 209 THR A O 1
ATOM 1520 N N . GLY A 1 210 ? 8.545 -0.108 -24.246 1.00 69.62 210 GLY A N 1
ATOM 1521 C CA . GLY A 1 210 ? 9.760 0.090 -25.043 1.00 69.62 210 GLY A CA 1
ATOM 1522 C C . GLY A 1 210 ? 9.875 1.508 -25.617 1.00 69.62 210 GLY A C 1
ATOM 1523 O O . GLY A 1 210 ? 10.477 1.699 -26.673 1.00 69.62 210 GLY A O 1
ATOM 1524 N N . GLY A 1 211 ? 9.236 2.491 -24.970 1.00 60.91 211 GLY A N 1
ATOM 1525 C CA . GLY A 1 211 ? 9.152 3.883 -25.423 1.00 60.91 211 GLY A CA 1
ATOM 1526 C C . GLY A 1 211 ? 8.278 4.113 -26.665 1.00 60.91 211 GLY A C 1
ATOM 1527 O O . GLY A 1 211 ? 8.364 5.180 -27.272 1.00 60.91 211 GLY A O 1
ATOM 1528 N N . ALA A 1 212 ? 7.468 3.130 -27.077 1.00 50.94 212 ALA A N 1
ATOM 1529 C CA . ALA A 1 212 ? 6.762 3.142 -28.361 1.00 50.94 212 ALA A CA 1
ATOM 1530 C C . ALA A 1 212 ? 5.310 3.652 -28.313 1.00 50.94 212 ALA A C 1
ATOM 1532 O O . ALA A 1 212 ? 4.693 3.781 -29.372 1.00 50.94 212 ALA A O 1
ATOM 1533 N N . ASP A 1 213 ? 4.734 3.923 -27.138 1.00 52.28 213 ASP A N 1
ATOM 1534 C CA . ASP A 1 213 ? 3.287 4.167 -27.057 1.00 52.28 213 ASP A CA 1
ATOM 1535 C C . ASP A 1 213 ? 2.840 5.567 -27.515 1.00 52.28 213 ASP A C 1
ATOM 1537 O O . ASP A 1 213 ? 1.655 5.753 -27.786 1.00 52.28 213 ASP A O 1
ATOM 1541 N N . GLY A 1 214 ? 3.755 6.537 -27.665 1.00 50.41 214 GLY A N 1
ATOM 1542 C CA . GLY A 1 214 ? 3.416 7.906 -28.082 1.00 50.41 214 GLY A CA 1
ATOM 1543 C C . GLY A 1 214 ? 2.331 8.565 -27.217 1.00 50.41 214 GLY A C 1
ATOM 1544 O O . GLY A 1 214 ? 1.757 9.576 -27.630 1.00 50.41 214 GLY A O 1
ATOM 1545 N N . SER A 1 215 ? 2.023 7.970 -26.059 1.00 55.19 215 SER A N 1
ATOM 1546 C CA . SER A 1 215 ? 1.069 8.477 -25.089 1.00 55.19 215 SER A CA 1
ATOM 1547 C C . SER A 1 215 ? 1.702 9.662 -24.376 1.00 55.19 215 SER A C 1
ATOM 1549 O O . SER A 1 215 ? 2.927 9.771 -24.314 1.00 55.19 215 SER A O 1
ATOM 1551 N N . ASP A 1 216 ? 0.881 10.591 -23.891 1.00 52.66 216 ASP A N 1
ATOM 1552 C CA . ASP A 1 216 ? 1.395 11.707 -23.106 1.00 52.66 216 ASP A CA 1
ATOM 1553 C C . ASP A 1 216 ? 2.131 11.147 -21.870 1.00 52.66 216 ASP A C 1
ATOM 1555 O O . ASP A 1 216 ? 1.480 10.536 -21.011 1.00 52.66 216 ASP A O 1
ATOM 1559 N N . PRO A 1 217 ? 3.466 11.318 -21.762 1.00 49.28 217 PRO A N 1
ATOM 1560 C CA . PRO A 1 217 ? 4.238 10.790 -20.641 1.00 49.28 217 PRO A CA 1
ATOM 1561 C C . PRO A 1 217 ? 3.810 11.396 -19.296 1.00 49.28 217 PRO A C 1
ATOM 1563 O O . PRO A 1 217 ? 4.165 10.846 -18.257 1.00 49.28 217 PRO A O 1
ATOM 1566 N N . ALA A 1 218 ? 3.037 12.491 -19.305 1.00 44.94 218 ALA A N 1
ATOM 1567 C CA . ALA A 1 218 ? 2.543 13.176 -18.114 1.00 44.94 218 ALA A CA 1
ATOM 1568 C C . ALA A 1 218 ? 1.153 12.707 -17.627 1.00 44.94 218 ALA A C 1
ATOM 1570 O O . ALA A 1 218 ? 0.735 13.090 -16.532 1.00 44.94 218 ALA A O 1
ATOM 1571 N N . GLY A 1 219 ? 0.418 11.897 -18.402 1.00 48.81 219 GLY A N 1
ATOM 1572 C CA . GLY A 1 219 ? -0.934 11.458 -18.032 1.00 48.81 219 GLY A CA 1
ATOM 1573 C C . GLY A 1 219 ? -0.937 10.134 -17.255 1.00 48.81 219 GLY A C 1
ATOM 1574 O O . GLY A 1 219 ? -0.292 9.186 -17.713 1.00 48.81 219 GLY A O 1
ATOM 1575 N N . PRO A 1 220 ? -1.653 9.993 -16.120 1.00 51.03 220 PRO A N 1
ATOM 1576 C CA . PRO A 1 220 ? -1.881 8.683 -15.508 1.00 51.03 220 PRO A CA 1
ATOM 1577 C C . PRO A 1 220 ? -2.716 7.800 -16.451 1.00 51.03 220 PRO A C 1
ATOM 1579 O O . PRO A 1 220 ? -3.625 8.292 -17.119 1.00 51.03 220 PRO A O 1
ATOM 1582 N N . LEU A 1 221 ? -2.448 6.488 -16.491 1.00 55.00 221 LEU A N 1
ATOM 1583 C CA . LEU A 1 221 ? -3.312 5.546 -17.227 1.00 55.00 221 LEU A CA 1
ATOM 1584 C C . LEU A 1 221 ? -4.692 5.407 -16.563 1.00 55.00 221 LEU A C 1
ATOM 1586 O O . LEU A 1 221 ? -5.645 4.969 -17.201 1.00 55.00 221 LEU A O 1
ATOM 1590 N N . GLY A 1 222 ? -4.805 5.828 -15.299 1.00 55.53 222 GLY A N 1
ATOM 1591 C CA . GLY A 1 222 ? -6.063 5.999 -14.574 1.00 55.53 222 GLY A CA 1
ATOM 1592 C C . GLY A 1 222 ? -6.654 4.711 -14.000 1.00 55.53 222 GLY A C 1
ATOM 1593 O O . GLY A 1 222 ? -7.551 4.797 -13.169 1.00 55.53 222 GLY A O 1
ATOM 1594 N N . ASP A 1 223 ? -6.149 3.539 -14.397 1.00 69.62 223 ASP A N 1
ATOM 1595 C CA . ASP A 1 223 ? -6.620 2.244 -13.903 1.00 69.62 223 ASP A CA 1
ATOM 1596 C C . ASP A 1 223 ? -5.520 1.171 -13.991 1.00 69.62 223 ASP A C 1
ATOM 1598 O O . ASP A 1 223 ? -4.963 0.907 -15.060 1.00 69.62 223 ASP A O 1
ATOM 1602 N N . ILE A 1 224 ? -5.242 0.502 -12.868 1.00 81.44 224 ILE A N 1
ATOM 1603 C CA . ILE A 1 224 ? -4.325 -0.646 -12.788 1.00 81.44 224 ILE A CA 1
ATOM 1604 C C . ILE A 1 224 ? -4.780 -1.814 -13.684 1.00 81.44 224 ILE A C 1
ATOM 1606 O O . ILE A 1 224 ? -3.958 -2.595 -14.169 1.00 81.44 224 ILE A O 1
ATOM 1610 N N . GLY A 1 225 ? -6.087 -1.921 -13.948 1.00 80.19 225 GLY A N 1
ATOM 1611 C CA . GLY A 1 225 ? -6.673 -2.902 -14.856 1.00 80.19 225 GLY A CA 1
ATOM 1612 C C . GLY A 1 225 ? -6.311 -2.684 -16.328 1.00 80.19 225 GLY A C 1
ATOM 1613 O O . GLY A 1 225 ? -6.378 -3.633 -17.108 1.00 80.19 225 GLY A O 1
ATOM 1614 N N . ALA A 1 226 ? -5.882 -1.476 -16.712 1.00 78.00 226 ALA A N 1
ATOM 1615 C CA . ALA A 1 226 ? -5.499 -1.155 -18.088 1.00 78.00 226 ALA A CA 1
ATOM 1616 C C . ALA A 1 226 ? -4.090 -1.652 -18.464 1.00 78.00 226 ALA A C 1
ATOM 1618 O O . ALA A 1 226 ? -3.770 -1.750 -19.649 1.00 78.00 226 ALA A O 1
ATOM 1619 N N . ILE A 1 227 ? -3.247 -1.977 -17.478 1.00 85.00 227 ILE A N 1
ATOM 1620 C CA . ILE A 1 227 ? -1.903 -2.508 -17.713 1.00 85.00 227 ILE A CA 1
ATOM 1621 C C . ILE A 1 227 ? -1.992 -3.998 -18.070 1.00 85.00 227 ILE A C 1
ATOM 1623 O O . ILE A 1 227 ? -2.409 -4.832 -17.256 1.00 85.00 227 ILE A O 1
ATOM 1627 N N . ASP A 1 228 ? -1.576 -4.342 -19.291 1.00 88.75 228 ASP A N 1
ATOM 1628 C CA . ASP A 1 228 ? -1.495 -5.726 -19.761 1.00 88.75 228 ASP A CA 1
ATOM 1629 C C . ASP A 1 228 ? -0.389 -6.492 -19.015 1.00 88.75 228 ASP A C 1
ATOM 1631 O O . ASP A 1 228 ? 0.737 -6.013 -18.874 1.00 88.75 228 ASP A O 1
ATOM 1635 N N . ALA A 1 229 ? -0.704 -7.714 -18.580 1.00 94.19 229 ALA A N 1
ATOM 1636 C CA . ALA A 1 229 ? 0.263 -8.611 -17.959 1.00 94.19 229 ALA A CA 1
ATOM 1637 C C . ALA A 1 229 ? 1.440 -8.901 -18.902 1.00 94.19 229 ALA A C 1
ATOM 1639 O O . ALA A 1 229 ? 2.575 -8.938 -18.445 1.00 94.19 229 ALA A O 1
ATOM 1640 N N . VAL A 1 230 ? 1.196 -9.007 -20.215 1.00 93.88 230 VAL A N 1
ATOM 1641 C CA . VAL A 1 230 ? 2.262 -9.240 -21.206 1.00 93.88 230 VAL A CA 1
ATOM 1642 C C . VAL A 1 230 ? 3.283 -8.099 -21.210 1.00 93.88 230 VAL A C 1
ATOM 1644 O O . VAL A 1 230 ? 4.483 -8.354 -21.297 1.00 93.88 230 VAL A O 1
ATOM 1647 N N . ALA A 1 231 ? 2.827 -6.849 -21.080 1.00 93.19 231 ALA A N 1
ATOM 1648 C CA . ALA A 1 231 ? 3.716 -5.691 -21.004 1.00 93.19 231 ALA A CA 1
ATOM 1649 C C . ALA A 1 231 ? 4.528 -5.690 -19.699 1.00 93.19 231 ALA A C 1
ATOM 1651 O O . ALA A 1 231 ? 5.721 -5.407 -19.714 1.00 93.19 231 ALA A O 1
ATOM 1652 N N . VAL A 1 232 ? 3.897 -6.069 -18.582 1.00 96.31 232 VAL A N 1
ATOM 1653 C CA . VAL A 1 232 ? 4.572 -6.210 -17.283 1.00 96.31 232 VAL A CA 1
ATOM 1654 C C . VAL A 1 232 ? 5.638 -7.300 -17.334 1.00 96.31 232 VAL A C 1
ATOM 1656 O O . VAL A 1 232 ? 6.785 -7.041 -16.989 1.00 96.31 232 VAL A O 1
ATOM 1659 N N . HIS A 1 233 ? 5.293 -8.499 -17.807 1.00 96.81 233 HIS A N 1
ATOM 1660 C CA . HIS A 1 233 ? 6.209 -9.643 -17.906 1.00 96.81 233 HIS A CA 1
ATOM 1661 C C . HIS A 1 233 ? 7.373 -9.385 -18.867 1.00 96.81 233 HIS A C 1
ATOM 1663 O O . HIS A 1 233 ? 8.461 -9.921 -18.677 1.00 96.81 233 HIS A O 1
ATOM 1669 N N . GLY A 1 234 ? 7.155 -8.550 -19.886 1.00 94.62 234 GLY A N 1
ATOM 1670 C CA . GLY A 1 234 ? 8.168 -8.153 -20.860 1.00 94.62 234 GLY A CA 1
ATOM 1671 C C . GLY A 1 234 ? 9.099 -7.021 -20.417 1.00 94.62 234 GLY A C 1
ATOM 1672 O O . GLY A 1 234 ? 9.971 -6.649 -21.201 1.00 94.62 234 GLY A O 1
ATOM 1673 N N . ALA A 1 235 ? 8.927 -6.456 -19.216 1.00 94.56 235 ALA A N 1
ATOM 1674 C CA . ALA A 1 235 ? 9.734 -5.330 -18.758 1.00 94.56 235 ALA A CA 1
ATOM 1675 C C . ALA A 1 235 ? 11.226 -5.693 -18.644 1.00 94.56 235 ALA A C 1
ATOM 1677 O O . ALA A 1 235 ? 11.597 -6.712 -18.055 1.00 94.56 235 ALA A O 1
ATOM 1678 N N . ASP A 1 236 ? 12.079 -4.824 -19.188 1.00 92.94 236 ASP A N 1
ATOM 1679 C CA . ASP A 1 236 ? 13.534 -4.979 -19.179 1.00 92.94 236 ASP A CA 1
ATOM 1680 C C . ASP A 1 236 ? 14.107 -4.640 -17.792 1.00 92.94 236 ASP A C 1
ATOM 1682 O O . ASP A 1 236 ? 14.097 -3.482 -17.362 1.00 92.94 236 ASP A O 1
ATOM 1686 N N . LEU A 1 237 ? 14.599 -5.662 -17.085 1.00 95.12 237 LEU A N 1
ATOM 1687 C CA . LEU A 1 237 ? 15.140 -5.513 -15.734 1.00 95.12 237 LEU A CA 1
ATOM 1688 C C . LEU A 1 237 ? 16.525 -4.854 -15.694 1.00 95.12 237 LEU A C 1
ATOM 1690 O O . LEU A 1 237 ? 16.821 -4.182 -14.708 1.00 95.12 237 LEU A O 1
ATOM 1694 N N . ASP A 1 238 ? 17.332 -4.958 -16.753 1.00 95.00 238 ASP A N 1
ATOM 1695 C CA . ASP A 1 238 ? 18.625 -4.260 -16.822 1.00 95.00 238 ASP A CA 1
ATOM 1696 C C . ASP A 1 238 ? 18.385 -2.745 -16.975 1.00 95.00 238 ASP A C 1
ATOM 1698 O O . ASP A 1 238 ? 19.021 -1.903 -16.329 1.00 95.00 238 ASP A O 1
ATOM 1702 N N . ALA A 1 239 ? 17.394 -2.376 -17.794 1.00 94.81 239 ALA A N 1
ATOM 1703 C CA . ALA A 1 239 ? 16.942 -0.992 -17.902 1.00 94.81 239 ALA A CA 1
ATOM 1704 C C . ALA A 1 239 ? 16.277 -0.498 -16.602 1.00 94.81 239 ALA A C 1
ATOM 1706 O O . ALA A 1 239 ? 16.452 0.664 -16.221 1.00 94.81 239 ALA A O 1
ATOM 1707 N N . ALA A 1 240 ? 15.554 -1.371 -15.894 1.00 95.75 240 ALA A N 1
ATOM 1708 C CA . ALA A 1 240 ? 14.970 -1.056 -14.593 1.00 95.75 240 ALA A CA 1
ATOM 1709 C C . ALA A 1 240 ? 16.031 -0.801 -13.513 1.00 95.75 240 ALA A C 1
ATOM 1711 O O . ALA A 1 240 ? 15.853 0.110 -12.706 1.00 95.75 240 ALA A O 1
ATOM 1712 N N . GLU A 1 241 ? 17.144 -1.539 -13.517 1.00 96.56 241 GLU A N 1
ATOM 1713 C CA . GLU A 1 241 ? 18.273 -1.294 -12.611 1.00 96.56 241 GLU A CA 1
ATOM 1714 C C . GLU A 1 241 ? 18.867 0.102 -12.846 1.00 96.56 241 GLU A C 1
ATOM 1716 O O . GLU A 1 241 ? 19.025 0.880 -11.905 1.00 96.56 241 GLU A O 1
ATOM 1721 N N . SER A 1 242 ? 19.061 0.484 -14.112 1.00 97.12 242 SER A N 1
ATOM 1722 C CA . SER A 1 242 ? 19.516 1.836 -14.471 1.00 97.12 242 SER A CA 1
ATOM 1723 C C . SER A 1 242 ? 18.533 2.928 -14.014 1.00 97.12 242 SER A C 1
ATOM 1725 O O . SER A 1 242 ? 18.944 3.997 -13.555 1.00 97.12 242 SER A O 1
ATOM 1727 N N . LEU A 1 243 ? 17.222 2.675 -14.116 1.00 96.44 243 LEU A N 1
ATOM 1728 C CA . LEU A 1 243 ? 16.197 3.596 -13.617 1.00 96.44 243 LEU A CA 1
ATOM 1729 C C . LEU A 1 243 ? 16.229 3.705 -12.086 1.00 96.44 243 LEU A C 1
ATOM 1731 O O . LEU A 1 243 ? 16.113 4.809 -11.553 1.00 96.44 243 LEU A O 1
ATOM 1735 N N . ALA A 1 244 ? 16.415 2.588 -11.382 1.00 96.88 244 ALA A N 1
ATOM 1736 C CA . ALA A 1 244 ? 16.522 2.566 -9.929 1.00 96.88 244 ALA A CA 1
ATOM 1737 C C . ALA A 1 244 ? 17.742 3.366 -9.437 1.00 96.88 244 ALA A C 1
ATOM 1739 O O . ALA A 1 244 ? 17.614 4.159 -8.504 1.00 96.88 244 ALA A O 1
ATOM 1740 N N . GLU A 1 245 ? 18.901 3.235 -10.092 1.00 97.81 245 GLU A N 1
ATOM 1741 C CA . GLU A 1 245 ? 20.088 4.050 -9.792 1.00 97.81 245 GLU A CA 1
ATOM 1742 C C . GLU A 1 245 ? 19.819 5.550 -9.974 1.00 97.81 245 GLU A C 1
ATOM 1744 O O . GLU A 1 245 ? 20.213 6.364 -9.132 1.00 97.81 245 GLU A O 1
ATOM 1749 N N . ALA A 1 246 ? 19.106 5.923 -11.041 1.00 97.75 246 ALA A N 1
ATOM 1750 C CA . ALA A 1 246 ? 18.722 7.308 -11.292 1.00 97.75 246 ALA A CA 1
ATOM 1751 C C . ALA A 1 246 ? 17.770 7.840 -10.207 1.00 97.75 246 ALA A C 1
ATOM 1753 O O . ALA A 1 246 ? 18.008 8.913 -9.657 1.00 97.75 246 ALA A O 1
ATOM 1754 N N . PHE A 1 247 ? 16.756 7.064 -9.813 1.00 98.00 247 PHE A N 1
ATOM 1755 C CA . PHE A 1 247 ? 15.870 7.423 -8.703 1.00 98.00 247 PHE A CA 1
ATOM 1756 C C . PHE A 1 247 ? 16.633 7.631 -7.393 1.00 98.00 247 PHE A C 1
ATOM 1758 O O . PHE A 1 247 ? 16.396 8.623 -6.704 1.00 98.00 247 PHE A O 1
ATOM 1765 N N . VAL A 1 248 ? 17.609 6.774 -7.078 1.00 97.25 248 VAL A N 1
ATOM 1766 C CA . VAL A 1 248 ? 18.476 6.964 -5.905 1.00 97.25 248 VAL A CA 1
ATOM 1767 C C . VAL A 1 248 ? 19.273 8.268 -6.008 1.00 97.25 248 VAL A C 1
ATOM 1769 O O . VAL A 1 248 ? 19.313 9.033 -5.044 1.00 97.25 248 VAL A O 1
ATOM 1772 N N . ALA A 1 249 ? 19.879 8.552 -7.164 1.00 97.56 249 ALA A N 1
ATOM 1773 C CA . ALA A 1 249 ? 20.646 9.780 -7.384 1.00 97.56 249 ALA A CA 1
ATOM 1774 C C . ALA A 1 249 ? 19.780 11.051 -7.295 1.00 97.56 249 ALA A C 1
ATOM 1776 O O . ALA A 1 249 ? 20.246 12.095 -6.834 1.00 97.56 249 ALA A O 1
ATOM 1777 N N . GLU A 1 250 ? 18.517 10.957 -7.706 1.00 97.38 250 GL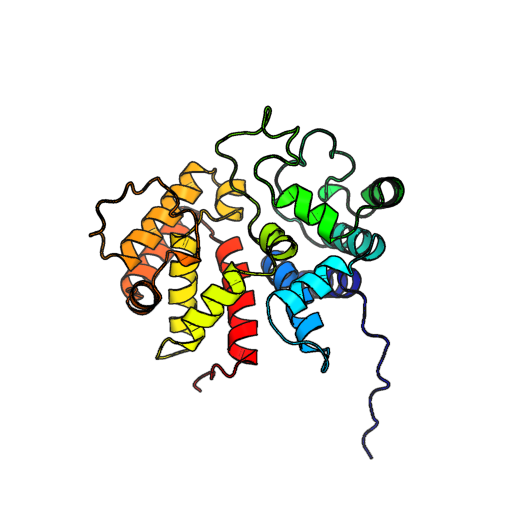U A N 1
ATOM 1778 C CA . GLU A 1 250 ? 17.542 12.050 -7.705 1.00 97.38 250 GLU A CA 1
ATOM 1779 C C . GLU A 1 250 ? 16.775 12.173 -6.375 1.00 97.38 250 GLU A C 1
ATOM 1781 O O . GLU A 1 250 ? 16.069 13.161 -6.155 1.00 97.38 250 GLU A O 1
ATOM 1786 N N . GLY A 1 251 ? 16.924 11.205 -5.464 1.00 96.06 251 GLY A N 1
ATOM 1787 C CA . GLY A 1 251 ? 16.190 11.149 -4.199 1.00 96.06 251 GLY A CA 1
ATOM 1788 C C . GLY A 1 251 ? 14.699 10.837 -4.369 1.00 96.06 251 GLY A C 1
ATOM 1789 O O . GLY A 1 251 ? 13.883 11.305 -3.576 1.00 96.06 251 GLY A O 1
ATOM 1790 N N . ILE A 1 252 ? 14.339 10.087 -5.411 1.00 97.19 252 ILE A N 1
ATOM 1791 C CA . ILE A 1 252 ? 12.985 9.592 -5.672 1.00 97.19 252 ILE A CA 1
ATOM 1792 C C . ILE A 1 252 ? 12.854 8.211 -5.027 1.00 97.19 252 ILE A C 1
ATOM 1794 O O . ILE A 1 252 ? 13.612 7.296 -5.338 1.00 97.19 252 ILE A O 1
ATOM 1798 N N . ASN A 1 253 ? 11.886 8.052 -4.126 1.00 95.31 253 ASN A N 1
ATOM 1799 C CA . ASN A 1 253 ? 11.617 6.785 -3.450 1.00 95.31 253 ASN A CA 1
ATOM 1800 C C . ASN A 1 253 ? 10.142 6.386 -3.626 1.00 95.31 253 ASN A C 1
ATOM 1802 O O . ASN A 1 253 ? 9.306 6.905 -2.882 1.00 95.31 253 ASN A O 1
ATOM 1806 N N . PRO A 1 254 ? 9.818 5.469 -4.559 1.00 96.31 254 PRO A N 1
ATOM 1807 C CA . PRO A 1 254 ? 8.460 4.959 -4.757 1.00 96.31 254 PRO A CA 1
ATOM 1808 C C . PRO A 1 254 ? 8.053 3.957 -3.657 1.00 96.31 254 PRO A C 1
ATOM 1810 O O . PRO A 1 254 ? 7.884 2.755 -3.882 1.00 96.31 254 PRO A O 1
ATOM 1813 N N . GLY A 1 255 ? 7.972 4.448 -2.418 1.00 95.38 255 GLY A N 1
ATOM 1814 C CA . GLY A 1 255 ? 7.742 3.622 -1.232 1.00 95.38 255 GLY A CA 1
ATOM 1815 C C . GLY A 1 255 ? 6.335 3.035 -1.169 1.00 95.38 255 GLY A C 1
ATOM 1816 O O . GLY A 1 255 ? 6.181 1.878 -0.789 1.00 95.38 255 GLY A O 1
ATOM 1817 N N . THR A 1 256 ? 5.317 3.772 -1.615 1.00 95.62 256 THR A N 1
ATOM 1818 C CA . THR A 1 256 ? 3.933 3.273 -1.648 1.00 95.62 256 THR A CA 1
ATOM 1819 C C . THR A 1 256 ? 3.781 2.128 -2.655 1.00 95.62 256 THR A C 1
ATOM 1821 O O . THR A 1 256 ? 3.123 1.124 -2.391 1.00 95.62 256 THR A O 1
ATOM 1824 N N . THR A 1 257 ? 4.469 2.217 -3.790 1.00 97.12 257 THR A N 1
ATOM 1825 C CA . THR A 1 257 ? 4.557 1.146 -4.789 1.00 97.12 257 THR A CA 1
ATOM 1826 C C . THR A 1 257 ? 5.239 -0.092 -4.198 1.00 97.12 257 THR A C 1
ATOM 1828 O O . THR A 1 257 ? 4.805 -1.224 -4.438 1.00 97.12 257 THR A O 1
ATOM 1831 N N . ALA A 1 258 ? 6.280 0.099 -3.380 1.00 97.19 258 ALA A N 1
ATOM 1832 C CA . ALA A 1 258 ? 6.934 -0.997 -2.668 1.00 97.19 258 ALA A CA 1
ATOM 1833 C C . ALA A 1 258 ? 5.995 -1.652 -1.637 1.00 97.19 258 ALA A C 1
ATOM 1835 O O . ALA A 1 258 ? 5.963 -2.882 -1.547 1.00 97.19 258 ALA A O 1
ATOM 1836 N N . ASP A 1 259 ? 5.185 -0.864 -0.922 1.00 97.94 259 ASP A N 1
ATOM 1837 C CA . ASP A 1 259 ? 4.174 -1.364 0.017 1.00 97.94 259 ASP A CA 1
ATOM 1838 C C . ASP A 1 259 ? 3.145 -2.262 -0.688 1.00 97.94 259 ASP A C 1
ATOM 1840 O O . ASP A 1 259 ? 2.904 -3.398 -0.261 1.00 97.94 259 ASP A O 1
ATOM 1844 N N . LEU A 1 260 ? 2.593 -1.793 -1.812 1.00 98.25 260 LEU A N 1
ATOM 1845 C CA . LEU A 1 260 ? 1.662 -2.554 -2.651 1.00 98.25 260 LEU A CA 1
ATOM 1846 C C . LEU A 1 260 ? 2.304 -3.839 -3.194 1.00 98.25 260 LEU A C 1
ATOM 1848 O O . LEU A 1 260 ? 1.688 -4.906 -3.183 1.00 98.25 260 LEU A O 1
ATOM 1852 N N . THR A 1 261 ? 3.569 -3.768 -3.617 1.00 98.50 261 THR A N 1
ATOM 1853 C CA . THR A 1 261 ? 4.325 -4.940 -4.088 1.00 98.50 261 THR A CA 1
ATOM 1854 C C . THR A 1 261 ? 4.524 -5.962 -2.964 1.00 98.50 261 THR A C 1
ATOM 1856 O O . THR A 1 261 ? 4.396 -7.168 -3.186 1.00 98.50 261 THR A O 1
ATOM 1859 N N . CYS A 1 262 ? 4.782 -5.505 -1.736 1.00 98.06 262 CYS A N 1
ATOM 1860 C CA . CYS A 1 262 ? 4.898 -6.364 -0.558 1.00 98.06 262 CYS A CA 1
ATOM 1861 C C . CYS A 1 262 ? 3.579 -7.094 -0.251 1.00 98.06 262 CYS A C 1
ATOM 1863 O O . CYS A 1 262 ? 3.565 -8.312 -0.040 1.00 98.06 262 CYS A O 1
ATOM 1865 N N . ALA A 1 263 ? 2.461 -6.369 -0.292 1.00 98.44 263 ALA A N 1
ATOM 1866 C CA . ALA A 1 263 ? 1.125 -6.934 -0.136 1.00 98.44 263 ALA A CA 1
ATOM 1867 C C . ALA A 1 263 ? 0.809 -7.969 -1.234 1.00 98.44 263 ALA A C 1
ATOM 1869 O O . ALA A 1 263 ? 0.326 -9.071 -0.948 1.00 98.44 263 ALA A O 1
ATOM 1870 N N . ALA A 1 264 ? 1.153 -7.658 -2.486 1.00 98.56 264 ALA A N 1
ATOM 1871 C CA . ALA A 1 264 ? 0.954 -8.540 -3.633 1.00 98.56 264 ALA A CA 1
ATOM 1872 C C . ALA A 1 264 ? 1.772 -9.834 -3.517 1.00 98.56 264 ALA A C 1
ATOM 1874 O O . ALA A 1 264 ? 1.252 -10.925 -3.764 1.00 98.56 264 ALA A O 1
ATOM 1875 N N . LEU A 1 265 ? 3.026 -9.733 -3.066 1.00 98.25 265 LEU A N 1
ATOM 1876 C CA . LEU A 1 265 ? 3.881 -10.882 -2.770 1.00 98.25 265 LEU A CA 1
ATOM 1877 C C . LEU A 1 265 ? 3.258 -11.802 -1.720 1.00 98.25 265 LEU A C 1
ATOM 1879 O O . LEU A 1 265 ? 3.257 -13.020 -1.905 1.00 98.25 265 LEU A O 1
ATOM 1883 N N . PHE A 1 266 ? 2.682 -11.252 -0.647 1.00 98.19 266 PHE A N 1
ATOM 1884 C CA . PHE A 1 266 ? 1.978 -12.061 0.349 1.00 98.19 266 PHE A CA 1
ATOM 1885 C C . PHE A 1 266 ? 0.825 -12.853 -0.282 1.00 98.19 266 PHE A C 1
ATOM 1887 O O . PHE A 1 266 ? 0.720 -14.065 -0.072 1.00 98.19 266 PHE A O 1
ATOM 1894 N N . VAL A 1 267 ? -0.014 -12.198 -1.091 1.00 98.44 267 VAL A N 1
ATOM 1895 C CA . VAL A 1 267 ? -1.126 -12.860 -1.790 1.00 98.44 267 VAL A CA 1
ATOM 1896 C C . VAL A 1 267 ? -0.614 -13.940 -2.745 1.00 98.44 267 VAL A C 1
ATOM 1898 O O . VAL A 1 267 ? -1.121 -15.063 -2.717 1.00 98.44 267 VAL A O 1
ATOM 1901 N N . ALA A 1 268 ? 0.407 -13.641 -3.550 1.00 98.06 268 ALA A N 1
ATOM 1902 C CA . ALA A 1 268 ? 0.993 -14.586 -4.494 1.00 98.06 268 ALA A CA 1
ATOM 1903 C C . ALA A 1 268 ? 1.565 -15.823 -3.780 1.00 98.06 268 ALA A C 1
ATOM 1905 O O . ALA A 1 268 ? 1.260 -16.954 -4.158 1.00 98.06 268 ALA A O 1
ATOM 1906 N N . LEU A 1 269 ? 2.314 -15.633 -2.689 1.00 97.19 269 LEU A N 1
ATOM 1907 C CA . LEU A 1 269 ? 2.847 -16.728 -1.870 1.00 97.19 269 LEU A CA 1
ATOM 1908 C C . LEU A 1 269 ? 1.728 -17.578 -1.254 1.00 97.19 269 LEU A C 1
ATOM 1910 O O . LEU A 1 269 ? 1.790 -18.807 -1.278 1.00 97.19 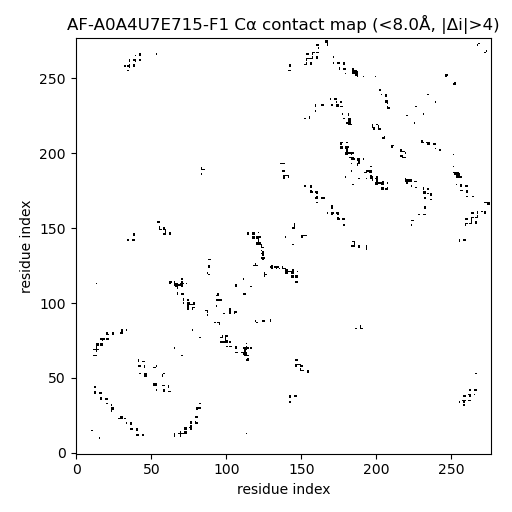269 LEU A O 1
ATOM 1914 N N . ARG A 1 270 ? 0.654 -16.953 -0.753 1.00 96.00 270 ARG A N 1
ATOM 1915 C CA . ARG A 1 270 ? -0.528 -17.678 -0.247 1.00 96.00 270 ARG A CA 1
ATOM 1916 C C . ARG A 1 270 ? -1.263 -18.457 -1.338 1.00 96.00 270 ARG A C 1
ATOM 1918 O O . ARG A 1 270 ? -1.918 -19.447 -1.017 1.00 96.00 270 ARG A O 1
ATOM 1925 N N . ARG A 1 271 ? -1.131 -18.039 -2.598 1.00 95.62 271 ARG A N 1
ATOM 1926 C CA . ARG A 1 271 ? -1.700 -18.691 -3.786 1.00 95.62 271 ARG A CA 1
ATOM 1927 C C . ARG A 1 271 ? -0.733 -19.657 -4.481 1.00 95.62 271 ARG A C 1
ATOM 1929 O O . ARG A 1 271 ? -1.070 -20.180 -5.537 1.00 95.62 271 ARG A O 1
ATOM 1936 N N . GLY A 1 272 ? 0.417 -19.950 -3.872 1.00 94.31 272 GLY A N 1
ATOM 1937 C CA . GLY A 1 272 ? 1.331 -20.992 -4.342 1.00 94.31 272 GLY A CA 1
ATOM 1938 C C . GLY A 1 272 ? 2.464 -20.506 -5.241 1.00 94.31 272 GLY A C 1
ATOM 1939 O O . GLY A 1 272 ? 3.088 -21.334 -5.895 1.00 94.31 272 GLY A O 1
ATOM 1940 N N . ALA A 1 273 ? 2.766 -19.203 -5.274 1.00 93.94 273 ALA A N 1
ATOM 1941 C CA . ALA A 1 273 ? 4.014 -18.738 -5.868 1.00 93.94 273 ALA A CA 1
ATOM 1942 C C . ALA A 1 273 ? 5.206 -19.414 -5.173 1.00 93.94 273 ALA A C 1
ATOM 1944 O O . ALA A 1 273 ? 5.366 -19.321 -3.955 1.00 93.94 273 ALA A O 1
ATOM 1945 N N . GLU A 1 274 ? 6.040 -20.095 -5.952 1.00 89.44 274 GLU A N 1
ATOM 1946 C CA . GLU A 1 274 ? 7.221 -20.770 -5.429 1.00 89.44 274 GLU A CA 1
ATOM 1947 C C . GLU A 1 274 ? 8.379 -19.782 -5.270 1.00 89.44 274 GLU A C 1
ATOM 1949 O O . GLU A 1 274 ? 8.680 -18.987 -6.164 1.00 89.44 274 GLU A O 1
ATOM 1954 N N . VAL A 1 275 ? 9.049 -19.854 -4.121 1.00 83.31 275 VAL A N 1
ATOM 1955 C CA . VAL A 1 275 ? 10.370 -19.257 -3.938 1.00 83.31 275 VAL A CA 1
ATOM 1956 C C . VAL A 1 275 ? 11.348 -20.290 -4.481 1.00 83.31 275 VAL A C 1
ATOM 1958 O O . VAL A 1 275 ? 11.600 -21.296 -3.817 1.00 83.31 275 VAL A O 1
ATOM 1961 N N . ALA A 1 276 ? 11.818 -20.107 -5.715 1.00 70.69 276 ALA A N 1
ATOM 1962 C CA . ALA A 1 276 ? 12.881 -20.960 -6.234 1.00 70.69 276 ALA A CA 1
ATOM 1963 C C . ALA A 1 276 ? 14.079 -20.922 -5.252 1.00 70.69 276 ALA A C 1
ATOM 1965 O O . ALA A 1 276 ? 14.357 -19.850 -4.704 1.00 70.69 276 ALA A O 1
ATOM 1966 N N . PRO A 1 277 ? 14.724 -22.067 -4.967 1.00 52.25 277 PRO A N 1
ATOM 1967 C CA . PRO A 1 277 ? 15.883 -22.132 -4.078 1.00 52.25 277 PRO A CA 1
ATOM 1968 C C . PRO A 1 277 ? 17.101 -21.374 -4.616 1.00 52.25 277 PRO A C 1
ATOM 1970 O O . PRO A 1 277 ? 17.213 -21.219 -5.854 1.00 52.25 277 PRO A O 1
#

Mean predicted aligned error: 6.72 Å

Foldseek 3Di:
DPDDDPPDDDDQLLQQLLVVLLVCCVPVVANLCSLLSLLVSLLVVQVVDPVHDSFLVSSLVSLVPFFLVSLLSNLLSCVSHPDQDDQFAPPCNLVPSNCRNSSSVVSVVVRAGNLNSLQSQQDQQHDPVRVVPGDPLQFGQPSSVCSNRRLPLLQLLLVLLQPADDASVLSLLLSLLLSLLQGFQNVLCSPPNSQRSLLSNLLSVCQLCVVPPPPDSNDHNNDSVVRDSNSSNNGDVVSVVVSVVVCVVVVNDSSSSVSSSSSSSVVNVVVPNDRDD

Nearest PDB structures (foldseek):
  9jdv-assembly1_A  TM=1.579E-01  e=2.929E+00  Homo sapiens
  5bzu-assembly1_A  TM=1.668E-01  e=4.632E+00  Saccharomyces cerevisiae S288C
  5bzv-assembly1_A  TM=1.663E-01  e=6.998E+00  Saccharomyces cerevisiae S288C